Protein AF-A0A959F8V3-F1 (afdb_monomer_lite)

Structure (mmCIF, N/CA/C/O backbone):
data_AF-A0A959F8V3-F1
#
_entry.id   AF-A0A959F8V3-F1
#
loop_
_atom_site.group_PDB
_atom_site.id
_atom_site.type_symbol
_atom_site.label_atom_id
_atom_site.label_alt_id
_atom_site.label_comp_id
_atom_site.label_asym_id
_atom_site.label_entity_id
_atom_site.label_seq_id
_atom_site.pdbx_PDB_ins_code
_atom_site.Cartn_x
_atom_site.Cartn_y
_atom_site.Cartn_z
_atom_site.occupancy
_atom_site.B_iso_or_equiv
_atom_site.auth_seq_id
_atom_site.auth_comp_id
_atom_site.auth_asym_id
_atom_site.auth_atom_id
_atom_site.pdbx_PDB_model_num
ATOM 1 N N . MET A 1 1 ? 24.272 -19.166 -55.254 1.00 43.06 1 MET A N 1
ATOM 2 C CA . MET A 1 1 ? 24.891 -19.663 -54.008 1.00 43.06 1 MET A CA 1
ATOM 3 C C . MET A 1 1 ? 24.994 -18.460 -53.085 1.00 43.06 1 MET A C 1
ATOM 5 O O . MET A 1 1 ? 25.640 -17.503 -53.485 1.00 43.06 1 MET A O 1
ATOM 9 N N . PHE A 1 2 ? 24.267 -18.429 -51.964 1.00 41.59 2 PHE A N 1
ATOM 10 C CA . PHE A 1 2 ? 24.299 -17.272 -51.057 1.00 41.59 2 PHE A CA 1
ATOM 11 C C . PHE A 1 2 ? 25.664 -17.193 -50.373 1.00 41.59 2 PHE A C 1
ATOM 13 O O . PHE A 1 2 ? 26.149 -18.196 -49.846 1.00 41.59 2 PHE A O 1
ATOM 20 N N . SER A 1 3 ? 26.295 -16.023 -50.411 1.00 57.81 3 SER A N 1
ATOM 21 C CA . SER A 1 3 ? 27.536 -15.783 -49.686 1.00 57.81 3 SER A CA 1
ATOM 22 C C . SER A 1 3 ? 27.245 -15.584 -48.195 1.00 57.81 3 SER A C 1
ATOM 24 O O . SER A 1 3 ? 26.143 -15.205 -47.797 1.00 57.81 3 SER A O 1
ATOM 26 N N . ILE A 1 4 ? 28.249 -15.807 -47.346 1.00 54.06 4 ILE A N 1
ATOM 27 C CA . ILE A 1 4 ? 28.142 -15.580 -45.896 1.00 54.06 4 ILE A CA 1
ATOM 28 C C . ILE A 1 4 ? 27.743 -14.123 -45.592 1.00 54.06 4 ILE A C 1
ATOM 30 O O . ILE A 1 4 ? 26.994 -13.878 -44.651 1.00 54.06 4 ILE A O 1
ATOM 34 N N . LEU A 1 5 ? 28.174 -13.164 -46.419 1.00 53.19 5 LEU A N 1
ATOM 35 C CA . LEU A 1 5 ? 27.799 -11.751 -46.309 1.00 53.19 5 LEU A CA 1
ATOM 36 C C . LEU A 1 5 ? 26.295 -11.524 -46.548 1.00 53.19 5 LEU A C 1
ATOM 38 O O . LEU A 1 5 ? 25.675 -10.756 -45.815 1.00 53.19 5 LEU A O 1
ATOM 42 N N . ASP A 1 6 ? 25.699 -12.229 -47.514 1.00 55.31 6 ASP A N 1
ATOM 43 C CA . ASP A 1 6 ? 24.256 -12.151 -47.787 1.00 55.31 6 ASP A CA 1
ATOM 44 C C . ASP A 1 6 ? 23.454 -12.692 -46.601 1.00 55.31 6 ASP A C 1
ATOM 46 O O . ASP A 1 6 ? 22.433 -12.123 -46.226 1.00 55.31 6 ASP A O 1
ATOM 50 N N . ILE A 1 7 ? 23.958 -13.749 -45.952 1.00 58.56 7 ILE A N 1
ATOM 51 C CA . ILE A 1 7 ? 23.363 -14.302 -44.730 1.00 58.56 7 ILE A CA 1
ATOM 52 C C . ILE A 1 7 ? 23.410 -13.264 -43.603 1.00 58.56 7 ILE A C 1
ATOM 54 O O . ILE A 1 7 ? 22.406 -13.078 -42.925 1.00 58.56 7 ILE A O 1
ATOM 58 N N . PHE A 1 8 ? 24.522 -12.541 -43.428 1.00 57.59 8 PHE A N 1
ATOM 59 C CA . PHE A 1 8 ? 24.624 -11.464 -42.434 1.00 57.59 8 PHE A CA 1
ATOM 60 C C . PHE A 1 8 ? 23.688 -10.289 -42.717 1.00 57.59 8 PHE A C 1
ATOM 62 O O . PHE A 1 8 ? 23.067 -9.774 -41.789 1.00 57.59 8 PHE A O 1
ATOM 69 N N . LEU A 1 9 ? 23.563 -9.880 -43.980 1.00 58.41 9 LEU A N 1
ATOM 70 C CA . LEU A 1 9 ? 22.646 -8.818 -44.402 1.00 58.41 9 LEU A CA 1
ATOM 71 C C . LEU A 1 9 ? 21.185 -9.207 -44.163 1.00 58.41 9 LEU A C 1
ATOM 73 O O . LEU A 1 9 ? 20.426 -8.421 -43.598 1.00 58.41 9 LEU A O 1
ATOM 77 N N . VAL A 1 10 ? 20.808 -10.436 -44.524 1.00 61.06 10 VAL A N 1
ATOM 78 C CA . VAL A 1 10 ? 19.466 -10.974 -44.268 1.00 61.06 10 VAL A CA 1
ATOM 79 C C . VAL A 1 10 ? 19.206 -11.095 -42.766 1.00 61.06 10 VAL A C 1
ATOM 81 O O . VAL A 1 10 ? 18.127 -10.718 -42.313 1.00 61.06 10 VAL A O 1
ATOM 84 N N . LEU A 1 11 ? 20.184 -11.547 -41.972 1.00 57.62 11 LEU A N 1
ATOM 85 C CA . LEU A 1 11 ? 20.041 -11.635 -40.516 1.00 57.62 11 LEU A CA 1
ATOM 86 C C . LEU A 1 11 ? 19.856 -10.248 -39.886 1.00 57.62 11 LEU A C 1
ATOM 88 O O . LEU A 1 11 ? 18.964 -10.060 -39.065 1.00 57.62 11 LEU A O 1
ATOM 92 N N . ALA A 1 12 ? 20.656 -9.262 -40.302 1.00 56.41 12 ALA A N 1
ATOM 93 C CA . ALA A 1 12 ? 20.550 -7.886 -39.822 1.00 56.41 12 ALA A CA 1
ATOM 94 C C . ALA A 1 12 ? 19.195 -7.252 -40.185 1.00 56.41 12 ALA A C 1
ATOM 96 O O . ALA A 1 12 ? 18.572 -6.586 -39.352 1.00 56.41 12 ALA A O 1
ATOM 97 N N . PHE A 1 13 ? 18.699 -7.512 -41.398 1.00 59.56 13 PHE A N 1
ATOM 98 C CA . PHE A 1 13 ? 17.380 -7.071 -41.849 1.00 59.56 13 PHE A CA 1
ATOM 99 C C . PHE A 1 13 ? 16.245 -7.719 -41.040 1.00 59.56 13 PHE A C 1
ATOM 101 O O . PHE A 1 13 ? 15.373 -7.016 -40.528 1.00 59.56 13 PHE A O 1
ATOM 108 N N . LEU A 1 14 ? 16.286 -9.042 -40.846 1.00 56.84 14 LEU A N 1
ATOM 109 C CA . LEU A 1 14 ? 15.288 -9.781 -40.063 1.00 56.84 14 LEU A CA 1
ATOM 110 C C . LEU A 1 14 ? 15.250 -9.329 -38.602 1.00 56.84 14 LEU A C 1
ATOM 112 O O . LEU A 1 14 ? 14.175 -9.075 -38.064 1.00 56.84 14 LEU A O 1
ATOM 116 N N . CYS A 1 15 ? 16.406 -9.159 -37.963 1.00 55.59 15 CYS A N 1
ATOM 117 C CA . CYS A 1 15 ? 16.474 -8.643 -36.600 1.00 55.59 15 CYS A CA 1
ATOM 118 C C . CYS A 1 15 ? 15.919 -7.218 -36.475 1.00 55.59 15 CYS A C 1
ATOM 120 O O . CYS A 1 15 ? 15.309 -6.894 -35.461 1.00 55.59 15 CYS A O 1
ATOM 122 N N . THR A 1 16 ? 16.077 -6.381 -37.503 1.00 57.31 16 THR A N 1
ATOM 123 C CA . THR A 1 16 ? 15.511 -5.022 -37.522 1.00 57.31 16 THR A CA 1
ATOM 124 C C . THR A 1 16 ? 13.991 -5.043 -37.628 1.00 57.31 16 THR A C 1
ATOM 126 O O . THR A 1 16 ? 13.317 -4.303 -36.912 1.00 57.31 16 THR A O 1
ATOM 129 N N . ILE A 1 17 ? 13.432 -5.926 -38.463 1.00 57.66 17 ILE A N 1
ATOM 130 C CA . ILE A 1 17 ? 11.981 -6.148 -38.536 1.00 57.66 17 ILE A CA 1
ATOM 131 C C . ILE A 1 17 ? 11.448 -6.618 -37.180 1.00 57.66 17 ILE A C 1
ATOM 133 O O . ILE A 1 17 ? 10.464 -6.067 -36.693 1.00 57.66 17 ILE A O 1
ATOM 137 N N . ILE A 1 18 ? 12.116 -7.586 -36.546 1.00 54.28 18 ILE A N 1
ATOM 138 C CA . ILE A 1 18 ? 11.718 -8.122 -35.237 1.00 54.28 18 ILE A CA 1
ATOM 139 C C . ILE A 1 18 ? 11.781 -7.028 -34.162 1.00 54.28 18 ILE A C 1
ATOM 141 O O . ILE A 1 18 ? 10.814 -6.848 -33.426 1.00 54.28 18 ILE A O 1
ATOM 145 N N . ALA A 1 19 ? 12.860 -6.243 -34.106 1.00 55.25 19 ALA A N 1
ATOM 146 C CA . ALA A 1 19 ? 12.988 -5.129 -33.165 1.00 55.25 19 ALA A CA 1
ATOM 147 C C . ALA A 1 19 ? 11.883 -4.073 -33.355 1.00 55.25 19 ALA A C 1
ATOM 149 O O . ALA A 1 19 ? 11.312 -3.595 -32.377 1.00 55.25 19 ALA A O 1
ATOM 150 N N . THR A 1 20 ? 11.535 -3.763 -34.608 1.00 54.62 20 THR A N 1
ATOM 151 C CA . THR A 1 20 ? 10.470 -2.803 -34.952 1.00 54.62 20 THR A CA 1
ATOM 152 C C . THR A 1 20 ? 9.074 -3.340 -34.625 1.00 54.62 20 THR A C 1
ATOM 154 O O . THR A 1 20 ? 8.200 -2.586 -34.207 1.00 54.62 20 THR A O 1
ATOM 157 N N . ALA A 1 21 ? 8.840 -4.642 -34.806 1.00 54.47 21 ALA A N 1
ATOM 158 C CA . ALA A 1 21 ? 7.570 -5.277 -34.466 1.00 54.47 21 ALA A CA 1
ATOM 159 C C . ALA A 1 21 ? 7.359 -5.341 -32.944 1.00 54.47 21 ALA A C 1
ATOM 161 O O . ALA A 1 21 ? 6.249 -5.120 -32.462 1.00 54.47 21 ALA A O 1
ATOM 162 N N . VAL A 1 22 ? 8.427 -5.597 -32.182 1.00 53.88 22 VAL A N 1
ATOM 163 C CA . VAL A 1 22 ? 8.362 -5.686 -30.717 1.00 53.88 22 VAL A CA 1
ATOM 164 C C . VAL A 1 22 ? 8.272 -4.305 -30.061 1.00 53.88 22 VAL A C 1
ATOM 166 O O . VAL A 1 22 ? 7.543 -4.149 -29.084 1.00 53.88 22 VAL A O 1
ATOM 169 N N . SER A 1 23 ? 8.918 -3.271 -30.613 1.00 51.88 23 SER A N 1
ATOM 170 C CA . SER A 1 23 ? 8.832 -1.906 -30.067 1.00 51.88 23 SER A CA 1
ATOM 171 C C . SER A 1 23 ? 7.429 -1.282 -30.154 1.00 51.88 23 SER A C 1
ATOM 173 O O . SER A 1 23 ? 7.133 -0.334 -29.422 1.00 51.88 23 SER A O 1
ATOM 175 N N . GLN A 1 24 ? 6.558 -1.821 -31.016 1.00 52.47 24 GLN A N 1
ATOM 176 C CA . GLN A 1 24 ? 5.166 -1.390 -31.187 1.00 52.47 24 GLN A CA 1
ATOM 177 C C . GLN A 1 24 ? 4.177 -2.091 -30.249 1.00 52.47 24 GLN A C 1
ATOM 179 O O . GLN A 1 24 ? 3.027 -1.657 -30.163 1.00 52.47 24 GLN A O 1
ATOM 184 N N . GLN A 1 25 ? 4.586 -3.143 -29.533 1.00 48.44 25 GLN A N 1
ATOM 185 C CA . GLN A 1 25 ? 3.697 -3.796 -28.577 1.00 48.44 25 GLN A CA 1
ATOM 186 C C . GLN A 1 25 ? 3.710 -3.077 -27.217 1.00 48.44 25 GLN A C 1
ATOM 188 O O . GLN A 1 25 ? 4.775 -2.674 -26.738 1.00 48.44 25 GLN A O 1
ATOM 193 N N . PRO A 1 26 ? 2.540 -2.893 -26.574 1.00 47.66 26 PRO A N 1
ATOM 194 C CA . PRO A 1 26 ? 2.471 -2.355 -25.224 1.00 47.66 26 PRO A CA 1
ATOM 195 C C . PRO A 1 26 ? 3.225 -3.303 -24.288 1.00 47.66 26 PRO A C 1
ATOM 197 O O . PRO A 1 26 ? 2.907 -4.484 -24.187 1.00 47.66 26 PRO A O 1
ATOM 200 N N . THR A 1 27 ? 4.270 -2.787 -23.644 1.00 48.91 27 THR A N 1
ATOM 201 C CA . THR A 1 27 ? 5.124 -3.546 -22.729 1.00 48.91 27 THR A CA 1
ATOM 202 C C . THR A 1 27 ? 4.277 -4.155 -21.613 1.00 48.91 27 THR A C 1
ATOM 204 O O . THR A 1 27 ? 3.724 -3.422 -20.794 1.00 48.91 27 THR A O 1
ATOM 207 N N . GLY A 1 28 ? 4.167 -5.485 -21.607 1.00 48.34 28 GLY A N 1
ATOM 208 C CA . GLY A 1 28 ? 3.570 -6.262 -20.523 1.00 48.34 28 GLY A CA 1
ATOM 209 C C . GLY A 1 28 ? 4.454 -6.302 -19.261 1.00 48.34 28 GLY A C 1
ATOM 210 O O . GLY A 1 28 ? 5.458 -5.589 -19.183 1.00 48.34 28 GLY A O 1
ATOM 211 N N . PRO A 1 29 ? 4.115 -7.150 -18.272 1.00 43.62 29 PRO A N 1
ATOM 212 C CA . PRO A 1 29 ? 4.711 -7.150 -16.927 1.00 43.62 29 PRO A CA 1
ATOM 213 C C . PRO A 1 29 ? 6.222 -7.442 -16.868 1.00 43.62 29 PRO A C 1
ATOM 215 O O . PRO A 1 29 ? 6.834 -7.255 -15.822 1.00 43.62 29 PRO A O 1
ATOM 218 N N . GLU A 1 30 ? 6.845 -7.858 -17.973 1.00 43.81 30 GLU A N 1
ATOM 219 C CA . GLU A 1 30 ? 8.285 -8.150 -18.048 1.00 43.81 30 GLU A CA 1
ATOM 220 C C . GLU A 1 30 ? 9.180 -6.903 -18.191 1.00 43.81 30 GLU A C 1
ATOM 222 O O . GLU A 1 30 ? 10.407 -6.999 -18.105 1.00 43.81 30 GLU A O 1
ATOM 227 N N . GLY A 1 31 ? 8.589 -5.715 -18.360 1.00 48.06 31 GLY A N 1
ATOM 228 C CA . GLY A 1 31 ? 9.308 -4.444 -18.263 1.00 48.06 31 GLY A CA 1
ATOM 229 C C . GLY A 1 31 ? 10.533 -4.315 -19.199 1.00 48.06 31 GLY A C 1
ATOM 230 O O . GLY A 1 31 ? 10.615 -4.976 -20.237 1.00 48.06 31 GLY A O 1
ATOM 231 N N . PRO A 1 32 ? 11.509 -3.443 -18.870 1.00 50.53 32 PRO A N 1
ATOM 232 C CA . PRO A 1 32 ? 12.656 -3.123 -19.732 1.00 50.53 32 PRO A CA 1
ATOM 233 C C . PRO A 1 32 ? 13.597 -4.310 -20.013 1.00 50.53 32 PRO A C 1
ATOM 235 O O . PRO A 1 32 ? 14.418 -4.231 -20.927 1.00 50.53 32 PRO A O 1
ATOM 238 N N . VAL A 1 33 ? 13.475 -5.419 -19.277 1.00 50.38 33 VAL A N 1
ATOM 239 C CA . VAL A 1 33 ? 14.348 -6.599 -19.397 1.00 50.38 33 VAL A CA 1
ATOM 240 C C . VAL A 1 33 ? 14.096 -7.364 -20.704 1.00 50.38 33 VAL A C 1
ATOM 242 O O . VAL A 1 33 ? 15.051 -7.755 -21.377 1.00 50.38 33 VAL A O 1
ATOM 245 N N . GLY A 1 34 ? 12.832 -7.500 -21.125 1.00 50.50 34 GLY A N 1
ATOM 246 C CA . GLY A 1 34 ? 12.482 -8.132 -22.405 1.00 50.50 34 GLY A CA 1
ATOM 247 C C . GLY A 1 34 ? 13.005 -7.350 -23.619 1.00 50.50 34 GLY A C 1
ATOM 248 O O . GLY A 1 34 ? 13.491 -7.935 -24.587 1.00 50.50 34 GLY A O 1
ATOM 249 N N . GLY A 1 35 ? 13.007 -6.014 -23.531 1.00 52.22 35 GLY A N 1
ATOM 250 C CA . GLY A 1 35 ? 13.612 -5.143 -24.544 1.00 52.22 35 GLY A CA 1
ATOM 251 C C . GLY A 1 35 ? 15.134 -5.301 -24.626 1.00 52.22 35 GLY A C 1
ATOM 252 O O . GLY A 1 35 ? 15.687 -5.371 -25.722 1.00 52.22 35 GLY A O 1
ATOM 253 N N . TRP A 1 36 ? 15.810 -5.434 -23.481 1.00 51.62 36 TRP A N 1
ATOM 254 C CA . TRP A 1 36 ? 17.257 -5.665 -23.410 1.00 51.62 36 TRP A CA 1
ATOM 255 C C . TRP A 1 36 ? 17.685 -6.989 -24.048 1.00 51.62 36 TRP A C 1
ATOM 257 O O . TRP A 1 36 ? 18.674 -7.015 -24.779 1.00 51.62 36 TRP A O 1
ATOM 267 N N . LEU A 1 37 ? 16.936 -8.074 -23.832 1.00 54.41 37 LEU A N 1
ATOM 268 C CA . LEU A 1 37 ? 17.227 -9.372 -24.450 1.00 54.41 37 LEU A CA 1
ATOM 269 C C . LEU A 1 37 ? 17.130 -9.317 -25.979 1.00 54.41 37 LEU A C 1
ATOM 271 O O . LEU A 1 37 ? 17.965 -9.898 -26.665 1.00 54.41 37 LEU A O 1
ATOM 275 N N . LEU A 1 38 ? 16.177 -8.562 -26.523 1.00 54.84 38 LEU A N 1
ATOM 276 C CA . LEU A 1 38 ? 16.003 -8.403 -27.970 1.00 54.84 38 LEU A CA 1
ATOM 277 C C . LEU A 1 38 ? 17.001 -7.426 -28.611 1.00 54.84 38 LEU A C 1
ATOM 279 O O . LEU A 1 38 ? 17.272 -7.528 -29.804 1.00 54.84 38 LEU A O 1
ATOM 283 N N . LEU A 1 39 ? 17.568 -6.502 -27.835 1.00 55.69 39 LEU A N 1
ATOM 284 C CA . LEU A 1 39 ? 18.583 -5.539 -28.281 1.00 55.69 39 LEU A CA 1
ATOM 285 C C . LEU A 1 39 ? 20.000 -6.115 -28.211 1.00 55.69 39 LEU A C 1
ATOM 287 O O . LEU A 1 39 ? 20.767 -6.058 -29.172 1.00 55.69 39 LEU A O 1
ATOM 291 N N . VAL A 1 40 ? 20.358 -6.654 -27.048 1.00 61.03 40 VAL A N 1
ATOM 292 C CA . VAL A 1 40 ? 21.741 -6.993 -26.709 1.00 61.03 40 VAL A CA 1
ATOM 293 C C . VAL A 1 40 ? 22.115 -8.376 -27.204 1.00 61.03 40 VAL A C 1
ATOM 295 O O . VAL A 1 40 ? 23.225 -8.560 -27.702 1.00 61.03 40 VAL A O 1
ATOM 298 N N . PHE A 1 41 ? 21.200 -9.344 -27.133 1.00 63.84 41 PHE A N 1
ATOM 299 C CA . PHE A 1 41 ? 21.510 -10.714 -27.528 1.00 63.84 41 PHE A CA 1
ATOM 300 C C . PHE A 1 41 ? 21.805 -10.841 -29.032 1.00 63.84 41 PHE A C 1
ATOM 302 O O . PHE A 1 41 ? 22.844 -11.411 -29.367 1.00 63.84 41 PHE A O 1
ATOM 309 N N . PRO A 1 42 ? 21.012 -10.259 -29.956 1.00 63.38 42 PRO A N 1
ATOM 310 C CA . PRO A 1 42 ? 21.327 -10.317 -31.384 1.00 63.38 42 PRO A CA 1
ATOM 311 C C . PRO A 1 42 ? 22.612 -9.570 -31.753 1.00 63.38 42 PRO A C 1
ATOM 313 O O . PRO A 1 42 ? 23.385 -10.052 -32.579 1.00 63.38 42 PRO A O 1
ATOM 316 N N . PHE A 1 43 ? 22.882 -8.429 -31.108 1.00 64.56 43 PHE A N 1
ATOM 317 C CA . PHE A 1 43 ? 24.108 -7.660 -31.328 1.00 64.56 43 PHE A CA 1
ATOM 318 C C . PHE A 1 43 ? 25.355 -8.428 -30.864 1.00 64.56 43 PHE A C 1
ATOM 320 O O . PHE A 1 43 ? 26.330 -8.552 -31.611 1.00 64.56 43 PHE A O 1
ATOM 327 N N . LEU A 1 44 ? 25.319 -8.998 -29.655 1.00 64.06 44 LEU A N 1
ATOM 328 C CA . LEU A 1 44 ? 26.403 -9.832 -29.134 1.00 64.06 44 LEU A CA 1
ATOM 329 C C . LEU A 1 44 ? 26.589 -11.091 -29.980 1.00 64.06 44 LEU A C 1
ATOM 331 O O . LEU A 1 44 ? 27.720 -11.431 -30.319 1.00 64.06 44 LEU A O 1
ATOM 335 N N . PHE A 1 45 ? 25.496 -11.746 -30.376 1.00 69.69 45 PHE A N 1
ATOM 336 C CA . PHE A 1 45 ? 25.538 -12.930 -31.228 1.00 69.69 45 PHE A CA 1
ATOM 337 C C . PHE A 1 45 ? 26.197 -12.633 -32.580 1.00 69.69 45 PHE A C 1
ATOM 339 O O . PHE A 1 45 ? 27.123 -13.340 -32.972 1.00 69.69 45 PHE A O 1
ATOM 346 N N . LEU A 1 46 ? 25.795 -11.552 -33.257 1.00 66.81 46 LEU A N 1
ATOM 347 C CA . LEU A 1 46 ? 26.395 -11.115 -34.522 1.00 66.81 46 LEU A CA 1
ATOM 348 C C . LEU A 1 46 ? 27.875 -10.746 -34.372 1.00 66.81 46 LEU A C 1
ATOM 350 O O . LEU A 1 46 ? 28.686 -11.099 -35.229 1.00 66.81 46 LEU A O 1
ATOM 354 N N . THR A 1 47 ? 28.240 -10.087 -33.271 1.00 67.69 47 THR A N 1
ATOM 355 C CA . THR A 1 47 ? 29.631 -9.713 -32.976 1.00 67.69 47 THR A CA 1
ATOM 356 C C . THR A 1 47 ? 30.504 -10.952 -32.776 1.00 67.69 47 THR A C 1
ATOM 358 O O . THR A 1 47 ? 31.558 -11.082 -33.402 1.00 67.69 47 THR A O 1
ATOM 361 N N . ILE A 1 48 ? 30.052 -11.895 -31.945 1.00 71.50 48 ILE A N 1
ATOM 362 C CA . ILE A 1 48 ? 30.760 -13.148 -31.653 1.00 71.50 48 ILE A CA 1
ATOM 363 C C . ILE A 1 48 ? 30.866 -14.007 -32.917 1.00 71.50 48 ILE A C 1
ATOM 365 O O . ILE A 1 48 ? 31.943 -14.521 -33.224 1.00 71.50 48 ILE A O 1
ATOM 369 N N . LEU A 1 49 ? 29.780 -14.126 -33.684 1.00 72.44 49 LEU A N 1
ATOM 370 C CA . LEU A 1 49 ? 29.753 -14.879 -34.935 1.00 72.44 49 LEU A CA 1
ATOM 371 C C . LEU A 1 49 ? 30.716 -14.282 -35.970 1.00 72.44 49 LEU A C 1
ATOM 373 O O . LEU A 1 49 ? 31.483 -15.015 -36.592 1.00 72.44 49 LEU A O 1
ATOM 377 N N . GLY A 1 50 ? 30.733 -12.957 -36.119 1.00 70.94 50 GLY A N 1
ATOM 378 C CA . GLY A 1 50 ? 31.656 -12.262 -37.013 1.00 70.94 50 GLY A CA 1
ATOM 379 C C . GLY A 1 50 ? 33.123 -12.447 -36.626 1.00 70.94 50 GLY A C 1
ATOM 380 O O . GLY A 1 50 ? 33.949 -12.769 -37.480 1.00 70.94 50 GLY A O 1
ATOM 381 N N . LEU A 1 51 ? 33.447 -12.327 -35.334 1.00 73.31 51 LEU A N 1
ATOM 382 C CA . LEU A 1 51 ? 34.798 -12.570 -34.814 1.00 73.31 51 LEU A CA 1
ATOM 383 C C . LEU A 1 51 ? 35.240 -14.031 -35.000 1.00 73.31 51 LEU A C 1
ATOM 385 O O . LEU A 1 51 ? 36.394 -14.283 -35.350 1.00 73.31 51 LEU A O 1
ATOM 389 N N . LEU 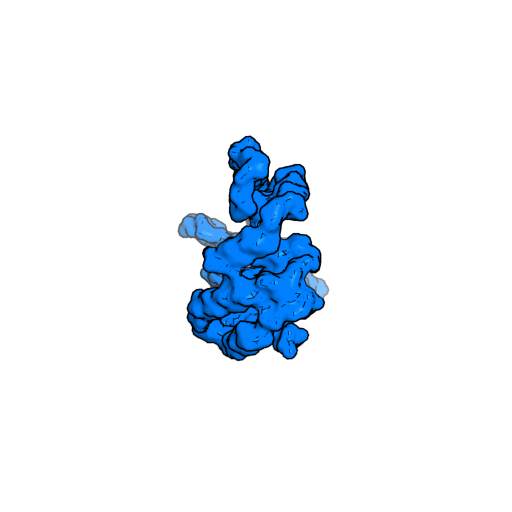A 1 52 ? 34.331 -14.995 -34.820 1.00 73.25 52 LEU A N 1
ATOM 390 C CA . LEU A 1 52 ? 34.591 -16.420 -35.057 1.00 73.25 52 LEU A CA 1
ATOM 391 C C . LEU A 1 52 ? 34.842 -16.739 -36.536 1.00 73.25 52 LEU A C 1
ATOM 393 O O . LEU A 1 52 ? 35.698 -17.562 -36.855 1.00 73.25 52 LEU A O 1
ATOM 397 N N . LEU A 1 53 ? 34.117 -16.101 -37.454 1.00 71.50 53 LEU A N 1
ATOM 398 C CA . LEU A 1 53 ? 34.330 -16.291 -38.892 1.00 71.50 53 LEU A CA 1
ATOM 399 C C . LEU A 1 53 ? 35.613 -15.611 -39.377 1.00 71.50 53 LEU A C 1
ATOM 401 O O . LEU A 1 53 ? 36.294 -16.138 -40.259 1.00 71.50 53 LEU A O 1
ATOM 405 N N . LEU A 1 54 ? 35.971 -14.479 -38.768 1.00 72.06 54 LEU A N 1
ATOM 406 C CA . LEU A 1 54 ? 37.230 -13.785 -39.019 1.00 72.06 54 LEU A CA 1
ATOM 407 C C . LEU A 1 54 ? 38.433 -14.603 -38.525 1.00 72.06 54 LEU A C 1
ATOM 409 O O . LEU A 1 54 ? 39.414 -14.752 -39.254 1.00 72.06 54 LEU A O 1
ATOM 413 N N . SER A 1 55 ? 38.348 -15.198 -37.329 1.00 71.94 55 SER A N 1
ATOM 414 C CA . SER A 1 55 ? 39.422 -16.036 -36.775 1.00 71.94 55 SER A CA 1
ATOM 415 C C . SER A 1 55 ? 39.633 -17.331 -37.566 1.00 71.94 55 SER A C 1
ATOM 417 O O . SER A 1 55 ? 40.773 -17.755 -37.751 1.00 71.94 55 SER A O 1
ATOM 419 N N . LYS A 1 56 ? 38.557 -17.911 -38.116 1.00 76.69 56 LYS A N 1
ATOM 420 C CA . LYS A 1 56 ? 38.604 -19.096 -38.990 1.00 76.69 56 LYS A CA 1
ATOM 421 C C . LYS A 1 56 ? 39.015 -18.800 -40.437 1.00 76.69 56 LYS A C 1
ATOM 423 O O . LYS A 1 56 ? 39.117 -19.726 -41.236 1.00 76.69 56 LYS A O 1
ATOM 428 N N . GLY A 1 57 ? 39.231 -17.533 -40.803 1.00 67.25 57 GLY A N 1
ATOM 429 C CA . GLY A 1 57 ? 39.566 -17.142 -42.177 1.00 67.25 57 GLY A CA 1
ATOM 430 C C . GLY A 1 57 ? 38.423 -17.354 -43.176 1.00 67.25 57 GLY A C 1
ATOM 431 O O . GLY A 1 57 ? 38.625 -17.269 -44.384 1.00 67.25 57 GLY A O 1
ATOM 432 N N . SER A 1 58 ? 37.200 -17.598 -42.703 1.00 67.31 58 SER A N 1
ATOM 433 C CA . SER A 1 58 ? 36.027 -17.805 -43.560 1.00 67.31 58 SER A CA 1
ATOM 434 C C . SER A 1 58 ? 35.575 -16.521 -44.268 1.00 67.31 58 SER A C 1
ATOM 436 O O . SER A 1 58 ? 34.749 -16.586 -45.170 1.00 67.31 58 SER A O 1
ATOM 438 N N . LEU A 1 59 ? 36.144 -15.366 -43.898 1.00 64.25 59 LEU A N 1
ATOM 439 C CA . LEU A 1 59 ? 35.951 -14.067 -44.552 1.00 64.25 59 LEU A CA 1
ATOM 440 C C . LEU A 1 59 ? 37.022 -13.744 -45.611 1.00 64.25 59 LEU A C 1
ATOM 442 O O . LEU A 1 59 ? 37.055 -12.629 -46.126 1.00 64.25 59 LEU A O 1
ATOM 446 N N . ASN A 1 60 ? 37.888 -14.699 -45.973 1.00 67.50 60 ASN A N 1
ATOM 447 C CA . ASN A 1 60 ? 38.948 -14.503 -46.977 1.00 67.50 60 ASN A CA 1
ATOM 448 C C . ASN A 1 60 ? 38.430 -14.190 -48.389 1.00 67.50 60 ASN A C 1
ATOM 450 O O . ASN A 1 60 ? 39.207 -13.743 -49.229 1.00 67.50 60 ASN A O 1
ATOM 454 N N . PHE A 1 61 ? 37.133 -14.383 -48.640 1.00 61.97 61 PHE A N 1
ATOM 455 C CA . PHE A 1 61 ? 36.479 -13.923 -49.864 1.00 61.97 61 PHE A CA 1
ATOM 456 C C . PHE A 1 61 ? 36.380 -12.391 -49.947 1.00 61.97 61 PHE A C 1
ATOM 458 O O . PHE A 1 61 ? 36.173 -11.875 -51.037 1.00 61.97 61 PHE A O 1
ATOM 465 N N . ILE A 1 62 ? 36.536 -11.665 -48.829 1.00 60.97 62 ILE A N 1
ATOM 466 C CA . ILE A 1 62 ? 36.602 -10.200 -48.804 1.00 60.97 62 ILE A CA 1
ATOM 467 C C . ILE A 1 62 ? 38.046 -9.776 -49.137 1.00 60.97 62 ILE A C 1
ATOM 469 O O . ILE A 1 62 ? 38.958 -9.994 -48.327 1.00 60.97 62 ILE A O 1
ATOM 473 N N . PRO A 1 63 ? 38.288 -9.174 -50.311 1.00 57.28 63 PRO A N 1
ATOM 474 C CA . PRO A 1 63 ? 39.614 -8.723 -50.723 1.00 57.28 63 PRO A CA 1
ATOM 475 C C . PRO A 1 63 ? 40.099 -7.543 -49.866 1.00 57.28 63 PRO A C 1
ATOM 477 O O . PRO A 1 63 ? 39.326 -6.667 -49.493 1.00 57.28 63 PRO A O 1
ATOM 480 N N . GLY A 1 64 ? 41.404 -7.501 -49.571 1.00 62.34 64 GLY A N 1
ATOM 481 C CA . GLY A 1 64 ? 42.021 -6.446 -48.745 1.00 62.34 64 GLY A CA 1
ATOM 482 C C . GLY A 1 64 ? 42.561 -6.912 -47.387 1.00 62.34 64 GLY A C 1
ATOM 483 O O . GLY A 1 64 ? 43.103 -6.111 -46.627 1.00 62.34 64 GLY A O 1
ATOM 484 N N . GLY A 1 65 ? 42.476 -8.214 -47.096 1.00 70.88 65 GLY A N 1
ATOM 485 C CA . GLY A 1 65 ? 43.059 -8.822 -45.900 1.00 70.88 65 GLY A CA 1
ATOM 486 C C . GLY A 1 65 ? 42.279 -8.531 -44.613 1.00 70.88 65 GLY A C 1
ATOM 487 O O . GLY A 1 65 ? 41.196 -7.947 -44.622 1.00 70.88 65 GLY A O 1
ATOM 488 N N . ARG A 1 66 ? 42.848 -8.949 -43.475 1.00 70.38 66 ARG A N 1
ATOM 489 C CA . ARG A 1 66 ? 42.217 -8.844 -42.145 1.00 70.38 66 ARG A CA 1
ATOM 490 C C . ARG A 1 66 ? 41.724 -7.433 -41.769 1.00 70.38 66 ARG A C 1
ATOM 492 O O . ARG A 1 66 ? 40.639 -7.352 -41.201 1.00 70.38 66 ARG A O 1
ATOM 499 N N . PRO A 1 67 ? 42.432 -6.327 -42.081 1.00 65.88 67 PRO A N 1
ATOM 500 C CA . PRO A 1 67 ? 41.967 -4.985 -41.714 1.00 65.88 67 PRO A CA 1
ATOM 501 C C . PRO A 1 67 ? 40.637 -4.608 -42.378 1.00 65.88 67 PRO A C 1
ATOM 503 O O . PRO A 1 67 ? 39.754 -4.052 -41.728 1.00 65.88 67 PRO A O 1
ATOM 506 N N . VAL A 1 68 ? 40.464 -4.962 -43.656 1.00 63.88 68 VAL A N 1
ATOM 507 C CA . VAL A 1 68 ? 39.229 -4.690 -44.406 1.00 63.88 68 VAL A CA 1
ATOM 508 C C . VAL A 1 68 ? 38.077 -5.553 -43.891 1.00 63.88 68 VAL A C 1
ATOM 510 O O . VAL A 1 68 ? 36.967 -5.057 -43.724 1.00 63.88 68 VAL A O 1
ATOM 513 N N . GLN A 1 69 ? 38.343 -6.814 -43.545 1.00 69.06 69 GLN A N 1
ATOM 514 C CA . GLN A 1 69 ? 37.345 -7.702 -42.937 1.00 69.06 69 GLN A CA 1
ATOM 515 C C . GLN A 1 69 ? 36.830 -7.162 -41.590 1.00 69.06 69 GLN A C 1
ATOM 517 O O . GLN A 1 69 ? 35.627 -7.202 -41.334 1.00 69.06 69 GLN A O 1
ATOM 522 N N . ILE A 1 70 ? 37.719 -6.614 -40.750 1.00 69.12 70 ILE A N 1
ATOM 523 C CA . ILE A 1 70 ? 37.346 -5.985 -39.471 1.00 69.12 70 ILE A CA 1
ATOM 524 C C . ILE A 1 70 ? 36.476 -4.744 -39.709 1.00 69.12 70 ILE A C 1
ATOM 526 O O . ILE A 1 70 ? 35.467 -4.569 -39.029 1.00 69.12 70 ILE A O 1
ATOM 530 N N . LEU A 1 71 ? 36.828 -3.905 -40.689 1.00 64.25 71 LEU A N 1
ATOM 531 C CA . LEU A 1 71 ? 36.050 -2.711 -41.040 1.00 64.25 71 LEU A CA 1
ATOM 532 C C . LEU A 1 71 ? 34.643 -3.054 -41.545 1.00 64.25 71 LEU A C 1
ATOM 534 O O . LEU A 1 71 ? 33.679 -2.404 -41.144 1.00 64.25 71 LEU A O 1
ATOM 538 N N . VAL A 1 72 ? 34.508 -4.094 -42.373 1.00 67.88 72 VAL A N 1
ATOM 539 C CA . VAL A 1 72 ? 33.199 -4.575 -42.846 1.00 67.88 72 VAL A CA 1
ATOM 540 C C . VAL A 1 72 ? 32.358 -5.094 -41.679 1.00 67.88 72 VAL A C 1
ATOM 542 O O . VAL A 1 72 ? 31.190 -4.725 -41.563 1.00 67.88 72 VAL A O 1
ATOM 545 N N . LEU A 1 73 ? 32.947 -5.888 -40.779 1.00 71.38 73 LEU A N 1
ATOM 546 C CA . LEU A 1 73 ? 32.250 -6.384 -39.591 1.00 71.38 73 LEU A CA 1
ATOM 547 C C . LEU A 1 73 ? 31.783 -5.234 -38.687 1.00 71.38 73 LEU A C 1
ATOM 549 O O . LEU A 1 73 ? 30.633 -5.221 -38.251 1.00 71.38 73 LEU A O 1
ATOM 553 N N . ALA A 1 74 ? 32.649 -4.246 -38.449 1.00 67.12 74 ALA A N 1
ATOM 554 C CA . ALA A 1 74 ? 32.296 -3.054 -37.690 1.00 67.12 74 ALA A CA 1
ATOM 555 C C . ALA A 1 74 ? 31.125 -2.306 -38.346 1.00 67.12 74 ALA A C 1
ATOM 557 O O . ALA A 1 74 ? 30.167 -1.973 -37.656 1.00 67.12 74 ALA A O 1
ATOM 558 N N . GLY A 1 75 ? 31.152 -2.117 -39.671 1.00 65.69 75 GLY A N 1
ATOM 559 C CA . GLY A 1 75 ? 30.070 -1.484 -40.431 1.00 65.69 75 GLY A CA 1
ATOM 560 C C . GLY A 1 75 ? 28.721 -2.191 -40.290 1.00 65.69 75 GLY A C 1
ATOM 561 O O . GLY A 1 75 ? 27.718 -1.536 -40.011 1.00 65.69 75 GLY A O 1
ATOM 562 N N . VAL A 1 76 ? 28.700 -3.523 -40.400 1.00 68.25 76 VAL A N 1
ATOM 563 C CA . VAL A 1 76 ? 27.484 -4.333 -40.199 1.00 68.25 76 VAL A CA 1
ATOM 564 C C . VAL A 1 76 ? 26.926 -4.147 -38.786 1.00 68.25 76 VAL A C 1
ATOM 566 O O . VAL A 1 76 ? 25.725 -3.932 -38.623 1.00 68.25 76 VAL A O 1
ATOM 569 N N . LEU A 1 77 ? 27.792 -4.169 -37.769 1.00 68.75 77 LEU A N 1
ATOM 570 C CA . LEU A 1 77 ? 27.389 -3.966 -36.376 1.00 68.75 77 LEU A CA 1
ATOM 571 C C . LEU A 1 77 ? 26.829 -2.562 -36.130 1.00 68.75 77 LEU A C 1
ATOM 573 O O . LEU A 1 77 ? 25.847 -2.421 -35.407 1.00 68.75 77 LEU A O 1
ATOM 577 N N . VAL A 1 78 ? 27.399 -1.522 -36.747 1.00 64.88 78 VAL A N 1
ATOM 578 C CA . VAL A 1 78 ? 26.861 -0.160 -36.605 1.00 64.88 78 VAL A CA 1
ATOM 579 C C . VAL A 1 78 ? 25.475 -0.058 -37.207 1.00 64.88 78 VAL A C 1
ATOM 581 O O . VAL A 1 78 ? 24.565 0.465 -36.568 1.00 64.88 78 VAL A O 1
ATOM 584 N N . THR A 1 79 ? 25.305 -0.547 -38.431 1.00 64.56 79 THR A N 1
ATOM 585 C CA . THR A 1 79 ? 24.020 -0.443 -39.118 1.00 64.56 79 THR A CA 1
ATOM 586 C C . THR A 1 79 ? 22.946 -1.238 -38.397 1.00 64.56 79 THR A C 1
ATOM 588 O O . THR A 1 79 ? 21.821 -0.761 -38.278 1.00 64.56 79 THR A O 1
ATOM 591 N N . PHE A 1 80 ? 23.306 -2.373 -37.800 1.00 66.06 80 PHE A N 1
ATOM 592 C CA . PHE A 1 80 ? 22.433 -3.085 -36.879 1.00 66.06 80 PHE A CA 1
ATOM 593 C C . PHE A 1 80 ? 22.016 -2.210 -35.685 1.00 66.06 80 PHE A C 1
ATOM 595 O O . PHE A 1 80 ? 20.826 -1.988 -35.464 1.00 66.06 80 PHE A O 1
ATOM 602 N N . SER A 1 81 ? 22.983 -1.648 -34.952 1.00 61.53 81 SER A N 1
ATOM 603 C CA . SER A 1 81 ? 22.722 -0.823 -33.764 1.00 61.53 81 SER A CA 1
ATOM 604 C C . SER A 1 81 ? 21.869 0.407 -34.061 1.00 61.53 81 SER A C 1
ATOM 606 O O . SER A 1 81 ? 20.911 0.676 -33.341 1.00 61.53 81 SER A O 1
ATOM 608 N N . VAL A 1 82 ? 22.179 1.145 -35.132 1.00 62.41 82 VAL A N 1
ATOM 609 C CA . VAL A 1 82 ? 21.432 2.349 -35.538 1.00 62.41 82 VAL A CA 1
ATOM 610 C C . VAL A 1 82 ? 19.972 2.016 -35.841 1.00 62.41 82 VAL A C 1
ATOM 612 O O . VAL A 1 82 ? 19.078 2.799 -35.530 1.00 62.41 82 VAL A O 1
ATOM 615 N N . SER A 1 83 ? 19.715 0.838 -36.391 1.00 60.22 83 SER A N 1
ATOM 616 C CA . SER A 1 83 ? 18.381 0.439 -36.837 1.00 60.22 83 SER A CA 1
ATOM 617 C C . SER A 1 83 ? 17.515 -0.079 -35.715 1.00 60.22 83 SER A C 1
ATOM 619 O O . SER A 1 83 ? 16.334 0.250 -35.639 1.00 60.22 83 SER A O 1
ATOM 621 N N . VAL A 1 84 ? 18.119 -0.844 -34.809 1.00 59.34 84 VAL A N 1
ATOM 622 C CA . VAL A 1 84 ? 17.438 -1.265 -33.594 1.00 59.34 84 VAL A CA 1
ATOM 623 C C . VAL A 1 84 ? 17.114 -0.034 -32.742 1.00 59.34 84 VAL A C 1
ATOM 625 O O . VAL A 1 84 ? 15.966 0.126 -32.345 1.00 59.34 84 VAL A O 1
ATOM 628 N N . LEU A 1 85 ? 18.063 0.892 -32.545 1.00 60.22 85 LEU A N 1
ATOM 629 C CA . LEU A 1 85 ? 17.825 2.140 -31.804 1.00 60.22 85 LEU A CA 1
ATOM 630 C C . LEU A 1 85 ? 16.789 3.051 -32.480 1.00 60.22 85 LEU A C 1
ATOM 632 O O . LEU A 1 85 ? 15.951 3.633 -31.793 1.00 60.22 85 LEU A O 1
ATOM 636 N N . GLY A 1 86 ? 16.804 3.138 -33.812 1.00 57.91 86 GLY A N 1
ATOM 637 C CA . GLY A 1 86 ? 15.792 3.856 -34.587 1.00 57.91 86 GLY A CA 1
ATOM 638 C C . GLY A 1 86 ? 14.381 3.284 -34.409 1.00 57.91 86 GLY A C 1
ATOM 639 O O . GLY A 1 86 ? 13.421 4.035 -34.270 1.00 57.91 86 GLY A O 1
ATOM 640 N N . GLY A 1 87 ? 14.250 1.958 -34.307 1.00 56.84 87 GLY A N 1
ATOM 641 C CA . GLY A 1 87 ? 12.971 1.281 -34.066 1.00 56.84 87 GLY A CA 1
ATOM 642 C C . GLY A 1 87 ? 12.312 1.600 -32.717 1.00 56.84 87 GLY A C 1
ATOM 643 O O . GLY A 1 87 ? 11.104 1.408 -32.578 1.00 56.84 87 GLY A O 1
ATOM 644 N N . PHE A 1 88 ? 13.061 2.112 -31.732 1.00 54.41 88 PHE A N 1
ATOM 645 C CA . PHE A 1 88 ? 12.535 2.501 -30.414 1.00 54.41 88 PHE A CA 1
ATOM 646 C C . PHE A 1 88 ? 12.062 3.959 -30.334 1.00 54.41 88 PHE A C 1
ATOM 648 O O . PHE A 1 88 ? 11.459 4.359 -29.333 1.00 54.41 88 PHE A O 1
ATOM 655 N N . SER A 1 89 ? 12.284 4.762 -31.377 1.00 54.84 89 SER A N 1
ATOM 656 C CA . SER A 1 89 ? 11.768 6.128 -31.432 1.00 54.84 89 SER A CA 1
ATOM 657 C C . SER A 1 89 ? 10.252 6.121 -31.667 1.00 54.84 89 SER A C 1
ATOM 659 O O . SER A 1 89 ? 9.766 5.911 -32.777 1.00 54.84 89 SER A O 1
ATOM 661 N N . ARG A 1 90 ? 9.470 6.395 -30.614 1.00 48.53 90 ARG A N 1
ATOM 662 C CA . ARG A 1 90 ? 7.999 6.530 -30.693 1.00 48.53 90 ARG A CA 1
ATOM 663 C C . ARG A 1 90 ? 7.523 7.779 -31.459 1.00 48.53 90 ARG A C 1
ATOM 665 O O . ARG A 1 90 ? 6.321 7.951 -31.624 1.00 48.53 90 ARG A O 1
ATOM 672 N N . TYR A 1 91 ? 8.436 8.635 -31.928 1.00 48.22 91 TYR A N 1
ATOM 673 C CA . TYR A 1 91 ? 8.128 9.938 -32.534 1.00 48.22 91 TYR A CA 1
ATOM 674 C C . TYR A 1 91 ? 8.823 10.158 -33.883 1.00 48.22 91 TYR A C 1
ATOM 676 O O . TYR A 1 91 ? 9.253 11.271 -34.181 1.00 48.22 91 TYR A O 1
ATOM 684 N N . ASP A 1 92 ? 8.939 9.118 -34.709 1.00 49.78 92 ASP A N 1
ATOM 685 C CA . ASP A 1 92 ? 9.629 9.272 -35.988 1.00 49.78 92 ASP A CA 1
ATOM 686 C C . ASP A 1 92 ? 8.707 9.711 -37.127 1.00 49.78 92 ASP A C 1
ATOM 688 O O . ASP A 1 92 ? 7.848 8.970 -37.618 1.00 49.78 92 ASP A O 1
ATOM 692 N N . SER A 1 93 ? 8.970 10.931 -37.596 1.00 55.62 93 SER A N 1
ATOM 693 C CA . SER A 1 93 ? 8.550 11.419 -38.907 1.00 55.62 93 SER A CA 1
ATOM 694 C C . SER A 1 93 ? 9.083 10.507 -40.026 1.00 55.62 93 SER A C 1
ATOM 696 O O . SER A 1 93 ? 10.118 9.852 -39.888 1.00 55.62 93 SER A O 1
ATOM 698 N N . LEU A 1 94 ? 8.405 10.478 -41.179 1.00 50.53 94 LEU A N 1
ATOM 699 C CA . LEU A 1 94 ? 8.802 9.672 -42.350 1.00 50.53 94 LEU A CA 1
ATOM 700 C C . LEU A 1 94 ? 10.260 9.959 -42.783 1.00 50.53 94 LEU A C 1
ATOM 702 O O . LEU A 1 94 ? 10.981 9.062 -43.213 1.00 50.53 94 LEU A O 1
ATOM 706 N N . ILE A 1 95 ? 10.719 11.197 -42.567 1.00 47.66 95 ILE A N 1
ATOM 707 C CA . ILE A 1 95 ? 12.089 11.658 -42.821 1.00 47.66 95 ILE A CA 1
ATOM 708 C C . ILE A 1 95 ? 13.108 10.955 -41.909 1.00 47.66 95 ILE A C 1
ATOM 710 O O . ILE A 1 95 ? 14.156 10.533 -42.390 1.00 47.66 95 ILE A O 1
ATOM 714 N N . GLN A 1 96 ? 12.814 10.766 -40.619 1.00 53.44 96 GLN A N 1
ATOM 715 C CA . GLN A 1 96 ? 13.711 10.039 -39.708 1.00 53.44 96 GLN A CA 1
ATOM 716 C C . GLN A 1 96 ? 13.818 8.561 -40.081 1.00 53.44 96 GLN A C 1
ATOM 718 O O . GLN A 1 96 ? 14.928 8.036 -40.138 1.00 53.44 96 GLN A O 1
ATOM 723 N N . LYS A 1 97 ? 12.701 7.917 -40.445 1.00 56.78 97 LYS A N 1
ATOM 724 C CA . LYS A 1 97 ? 12.707 6.526 -40.933 1.00 56.78 97 LYS A CA 1
ATOM 725 C C . LYS A 1 97 ? 13.557 6.368 -42.197 1.00 56.78 97 LYS A C 1
ATOM 727 O O . LYS A 1 97 ? 14.322 5.412 -42.305 1.00 56.78 97 LYS A O 1
ATOM 732 N N . LEU A 1 98 ? 13.479 7.332 -43.120 1.00 52.06 98 LEU A N 1
ATOM 733 C CA . LEU A 1 98 ? 14.336 7.377 -44.308 1.00 52.06 98 LEU A CA 1
ATOM 734 C C . LEU A 1 98 ? 15.815 7.532 -43.931 1.00 52.06 98 LEU A C 1
ATOM 736 O O . LEU A 1 98 ? 16.632 6.748 -44.402 1.00 52.06 98 LEU A O 1
ATOM 740 N N . ILE A 1 99 ? 16.164 8.459 -43.036 1.00 54.38 99 ILE A N 1
ATOM 741 C CA . ILE A 1 99 ? 17.552 8.677 -42.588 1.00 54.38 99 ILE A CA 1
ATOM 742 C C . ILE A 1 99 ? 18.131 7.430 -41.894 1.00 54.38 99 ILE A C 1
ATOM 744 O O . ILE A 1 99 ? 19.276 7.070 -42.157 1.00 54.38 99 ILE A O 1
ATOM 748 N N . ILE A 1 100 ? 17.341 6.727 -41.077 1.00 57.03 100 ILE A N 1
ATOM 749 C CA . ILE A 1 100 ? 17.743 5.469 -40.418 1.00 57.03 100 ILE A CA 1
ATOM 750 C C . ILE A 1 100 ? 17.958 4.338 -41.441 1.00 57.03 100 ILE A C 1
ATOM 752 O O . ILE A 1 100 ? 18.771 3.445 -41.211 1.00 57.03 100 ILE A O 1
ATOM 756 N N . SER A 1 101 ? 17.285 4.386 -42.598 1.00 54.91 101 SER A N 1
ATOM 757 C CA . SER A 1 101 ? 17.432 3.393 -43.673 1.00 54.91 101 SER A CA 1
ATOM 758 C C . SER A 1 101 ? 18.621 3.636 -44.618 1.00 54.91 101 SER A C 1
ATOM 760 O O . SER A 1 101 ? 19.077 2.706 -45.284 1.00 54.91 101 SER A O 1
ATOM 762 N N . VAL A 1 102 ? 19.174 4.854 -44.659 1.00 57.53 102 VAL A N 1
ATOM 763 C CA . VAL A 1 102 ? 20.312 5.216 -45.530 1.00 57.53 102 VAL A CA 1
ATOM 764 C C . VAL A 1 102 ? 21.546 4.319 -45.308 1.00 57.53 102 VAL A C 1
ATOM 766 O O . VAL A 1 102 ? 22.104 3.843 -46.298 1.00 57.53 102 VAL A O 1
ATOM 769 N N . PRO A 1 103 ? 21.958 3.987 -44.067 1.00 58.34 103 PRO A N 1
ATOM 770 C CA . PRO A 1 103 ? 23.060 3.055 -43.823 1.00 58.34 103 PRO A CA 1
ATOM 771 C C . PRO A 1 103 ? 22.848 1.652 -44.412 1.00 58.34 103 PRO A C 1
ATOM 773 O O . PRO A 1 103 ? 23.828 1.021 -44.803 1.00 58.34 103 PRO A O 1
ATOM 776 N N . TYR A 1 104 ? 21.602 1.169 -44.526 1.00 58.97 104 TYR A N 1
ATOM 777 C CA . TYR A 1 104 ? 21.301 -0.111 -45.183 1.00 58.97 104 TYR A CA 1
ATOM 778 C C . TYR A 1 104 ? 21.489 -0.052 -46.686 1.00 58.97 104 TYR A C 1
ATOM 780 O O . TYR A 1 104 ? 22.052 -0.974 -47.266 1.00 58.97 104 TYR A O 1
ATOM 788 N N . LEU A 1 105 ? 21.034 1.033 -47.312 1.00 56.75 105 LEU A N 1
ATOM 789 C CA . LEU A 1 105 ? 21.193 1.239 -48.749 1.00 56.75 105 LEU A CA 1
ATOM 790 C C . LEU A 1 105 ? 22.674 1.374 -49.116 1.00 56.75 105 LEU A C 1
ATOM 792 O O . LEU A 1 105 ? 23.118 0.819 -50.118 1.00 56.75 105 LEU A O 1
ATOM 796 N N . ILE A 1 106 ? 23.449 2.036 -48.254 1.00 57.97 106 ILE A N 1
ATOM 797 C CA . ILE A 1 106 ? 24.901 2.152 -48.383 1.00 57.97 106 ILE A CA 1
ATOM 798 C C . ILE A 1 106 ? 25.571 0.774 -48.227 1.00 57.97 106 ILE A C 1
ATOM 800 O O . ILE A 1 106 ? 26.367 0.391 -49.081 1.00 57.97 106 ILE A O 1
ATOM 804 N N . LEU A 1 107 ? 25.220 -0.017 -47.205 1.00 60.69 107 LEU A N 1
ATOM 805 C CA . LEU A 1 107 ? 25.752 -1.379 -47.017 1.00 60.69 107 LEU A CA 1
ATOM 806 C C . LEU A 1 107 ? 25.383 -2.337 -48.150 1.00 60.69 107 LEU A C 1
ATOM 808 O O . LEU A 1 107 ? 26.242 -3.085 -48.603 1.00 60.69 107 LEU A O 1
ATOM 812 N N . ALA A 1 108 ? 24.136 -2.307 -48.619 1.00 58.38 108 ALA A N 1
ATOM 813 C CA . ALA A 1 108 ? 23.670 -3.130 -49.730 1.00 58.38 108 ALA A CA 1
ATOM 814 C C . ALA A 1 108 ? 24.369 -2.742 -51.043 1.00 58.38 108 ALA A C 1
ATOM 816 O O . ALA A 1 108 ? 24.804 -3.616 -51.792 1.00 58.38 108 ALA A O 1
ATOM 817 N N . GLY A 1 109 ? 24.549 -1.439 -51.286 1.00 56.25 109 GLY A N 1
ATOM 818 C CA . GLY A 1 109 ? 25.313 -0.927 -52.423 1.00 56.25 109 GLY A CA 1
ATOM 819 C C . GLY A 1 109 ? 26.774 -1.375 -52.385 1.00 56.25 109 GLY A C 1
ATOM 820 O O . GLY A 1 109 ? 27.290 -1.874 -53.382 1.00 56.25 109 GLY A O 1
ATOM 821 N N . PHE A 1 110 ? 27.433 -1.284 -51.227 1.00 60.81 110 PHE A N 1
ATOM 822 C CA . PHE A 1 110 ? 28.827 -1.711 -51.089 1.00 60.81 110 PHE A CA 1
ATOM 823 C C . PHE A 1 110 ? 29.011 -3.232 -51.098 1.00 60.81 110 PHE A C 1
ATOM 825 O O . PHE A 1 110 ? 29.994 -3.703 -51.662 1.00 60.81 110 PHE A O 1
ATOM 832 N N . ALA A 1 111 ? 28.068 -4.009 -50.560 1.00 59.66 111 ALA A N 1
ATOM 833 C CA . ALA A 1 111 ? 28.056 -5.465 -50.701 1.00 59.66 111 ALA A CA 1
ATOM 834 C C . ALA A 1 111 ? 27.923 -5.887 -52.175 1.00 59.66 111 ALA A C 1
ATOM 836 O O . ALA A 1 111 ? 28.649 -6.768 -52.630 1.00 59.66 111 ALA A O 1
ATOM 837 N N . GLY A 1 112 ? 27.067 -5.200 -52.941 1.00 56.75 112 GLY A N 1
ATOM 838 C CA . GLY A 1 112 ? 26.935 -5.410 -54.384 1.00 56.75 112 GLY A CA 1
ATOM 839 C C . GLY A 1 112 ? 28.213 -5.079 -55.162 1.00 56.75 112 GLY A C 1
ATOM 840 O O . GLY A 1 112 ? 28.574 -5.809 -56.080 1.00 56.75 112 GLY A O 1
ATOM 841 N N . VAL A 1 113 ? 28.930 -4.023 -54.765 1.00 56.97 113 VAL A N 1
ATOM 842 C CA . VAL A 1 113 ? 30.210 -3.627 -55.380 1.00 56.97 113 VAL A CA 1
ATOM 843 C C . VAL A 1 113 ? 31.344 -4.599 -55.029 1.00 56.97 113 VAL A C 1
ATOM 845 O O . VAL A 1 113 ? 32.145 -4.924 -55.899 1.00 56.97 113 VAL A O 1
ATOM 848 N N . ILE A 1 114 ? 31.403 -5.103 -53.790 1.00 57.69 114 ILE A N 1
ATOM 849 C CA . ILE A 1 114 ? 32.420 -6.079 -53.348 1.00 57.69 114 ILE A CA 1
ATOM 850 C C . ILE A 1 114 ? 32.255 -7.440 -54.053 1.00 57.69 114 ILE A C 1
ATOM 852 O O . ILE A 1 114 ? 33.238 -8.154 -54.248 1.00 57.69 114 ILE A O 1
ATOM 856 N N . HIS A 1 115 ? 31.036 -7.788 -54.478 1.00 54.12 115 HIS A N 1
ATOM 857 C CA . HIS A 1 115 ? 30.745 -9.039 -55.192 1.00 54.12 115 HIS A CA 1
ATOM 858 C C . HIS A 1 115 ? 30.955 -8.980 -56.711 1.00 54.12 115 HIS A C 1
ATOM 860 O O . HIS A 1 115 ? 30.880 -10.018 -57.368 1.00 54.12 115 HIS A O 1
ATOM 866 N N . GLN A 1 116 ? 31.242 -7.811 -57.292 1.00 57.44 116 GLN A N 1
ATOM 867 C CA . GLN A 1 116 ? 31.574 -7.702 -58.716 1.00 57.44 116 GLN A CA 1
ATOM 868 C C . GLN A 1 116 ? 33.081 -7.905 -58.934 1.00 57.44 116 GLN A C 1
ATOM 870 O O . GLN A 1 116 ? 33.888 -6.991 -58.775 1.00 57.44 116 GLN A O 1
ATOM 875 N N . SER A 1 117 ? 33.466 -9.122 -59.327 1.00 50.88 117 SER A N 1
ATOM 876 C CA . SER A 1 117 ? 34.863 -9.523 -59.560 1.00 50.88 117 SER A CA 1
ATOM 877 C C . SER A 1 117 ? 35.511 -8.916 -60.812 1.00 50.88 117 SER A C 1
ATOM 879 O O . SER A 1 117 ? 36.737 -8.927 -60.915 1.00 50.88 117 SER A O 1
ATOM 881 N N . ASP A 1 118 ? 34.715 -8.355 -61.726 1.00 56.50 118 ASP A N 1
ATOM 882 C CA . ASP A 1 118 ? 35.160 -7.962 -63.074 1.00 56.50 118 ASP A CA 1
ATOM 883 C C . ASP A 1 118 ? 35.436 -6.455 -63.224 1.00 56.50 118 ASP A C 1
ATOM 885 O O . ASP A 1 118 ? 35.596 -5.940 -64.332 1.00 56.50 118 ASP A O 1
ATOM 889 N N . LEU A 1 119 ? 35.512 -5.717 -62.111 1.00 57.19 119 LEU A N 1
ATOM 890 C CA . LEU A 1 119 ? 35.792 -4.283 -62.143 1.00 57.19 119 LEU A CA 1
ATOM 891 C C . LEU A 1 119 ? 37.293 -4.014 -62.389 1.00 57.19 119 LEU A C 1
ATOM 893 O O . LEU A 1 119 ? 38.141 -4.487 -61.617 1.00 57.19 119 LEU A O 1
ATOM 897 N N . PRO A 1 120 ? 37.663 -3.210 -63.408 1.00 50.34 120 PRO A N 1
ATOM 898 C CA . PRO A 1 120 ? 39.042 -2.765 -63.578 1.00 50.34 120 PRO A CA 1
ATOM 899 C C . PRO A 1 120 ? 39.465 -1.960 -62.335 1.00 50.34 120 PRO A C 1
ATOM 901 O O . PRO A 1 120 ? 38.765 -1.045 -61.912 1.00 50.34 120 PRO A O 1
ATOM 904 N N . ASN A 1 121 ? 40.605 -2.313 -61.729 1.00 60.69 121 ASN A N 1
ATOM 905 C CA . ASN A 1 121 ? 41.103 -1.782 -60.443 1.00 60.69 121 ASN A CA 1
ATOM 906 C C . ASN A 1 121 ? 40.289 -2.152 -59.183 1.00 60.69 121 ASN A C 1
ATOM 908 O O . ASN A 1 121 ? 40.164 -1.349 -58.253 1.00 60.69 121 ASN A O 1
ATOM 912 N N . SER A 1 122 ? 39.838 -3.405 -59.088 1.00 58.91 122 SER A N 1
ATOM 913 C CA . SER A 1 122 ? 39.123 -3.966 -57.926 1.00 58.91 122 SER A CA 1
ATOM 914 C C . SER A 1 122 ? 39.724 -3.618 -56.548 1.00 58.91 122 SER A C 1
ATOM 916 O O . SER A 1 122 ? 38.986 -3.309 -55.619 1.00 58.91 122 SER A O 1
ATOM 918 N N . ARG A 1 123 ? 41.057 -3.564 -56.384 1.00 61.28 123 ARG A N 1
ATOM 919 C CA . ARG A 1 123 ? 41.690 -3.180 -55.098 1.00 61.28 123 ARG A CA 1
ATOM 920 C C . ARG A 1 123 ? 41.358 -1.757 -54.642 1.00 61.28 123 ARG A C 1
ATOM 922 O O . ARG A 1 123 ? 41.146 -1.547 -53.451 1.00 61.28 123 ARG A O 1
ATOM 929 N N . VAL A 1 124 ? 41.332 -0.792 -55.561 1.00 62.47 124 VAL A N 1
ATOM 930 C CA . VAL A 1 124 ? 41.046 0.616 -55.235 1.00 62.47 124 VAL A CA 1
ATOM 931 C C . VAL A 1 124 ? 39.567 0.773 -54.896 1.00 62.47 124 VAL A C 1
ATOM 933 O O . VAL A 1 124 ? 39.229 1.420 -53.910 1.00 62.47 124 VAL A O 1
ATOM 936 N N . VAL A 1 125 ? 38.695 0.102 -55.651 1.00 60.91 125 VAL A N 1
ATOM 937 C CA . VAL A 1 125 ? 37.246 0.093 -55.411 1.00 60.91 125 VAL A CA 1
ATOM 938 C C . VAL A 1 125 ? 36.913 -0.506 -54.039 1.00 60.91 125 VAL A C 1
ATOM 940 O O . VAL A 1 125 ? 36.150 0.089 -53.280 1.00 60.91 125 VAL A O 1
ATOM 943 N N . HIS A 1 126 ? 37.544 -1.622 -53.662 1.00 59.62 126 HIS A N 1
ATOM 944 C CA . HIS A 1 126 ? 37.348 -2.240 -52.346 1.00 59.62 126 HIS A CA 1
ATOM 945 C C . HIS A 1 126 ? 37.893 -1.397 -51.188 1.00 59.62 126 HIS A C 1
ATOM 947 O O . HIS A 1 126 ? 37.272 -1.342 -50.128 1.00 59.62 126 HIS A O 1
ATOM 953 N N . LEU A 1 127 ? 39.022 -0.707 -51.380 1.00 59.94 127 LEU A N 1
ATOM 954 C CA . LEU A 1 127 ? 39.569 0.206 -50.375 1.00 59.94 127 LEU A CA 1
ATOM 955 C C . LEU A 1 127 ? 38.623 1.391 -50.134 1.00 59.94 127 LEU A C 1
ATOM 957 O O . LEU A 1 127 ? 38.317 1.713 -48.989 1.00 59.94 127 LEU A O 1
ATOM 961 N N . VAL A 1 128 ? 38.131 2.012 -51.210 1.00 64.00 128 VAL A N 1
ATOM 962 C CA . VAL A 1 128 ? 37.177 3.127 -51.128 1.00 64.00 128 VAL A CA 1
ATOM 963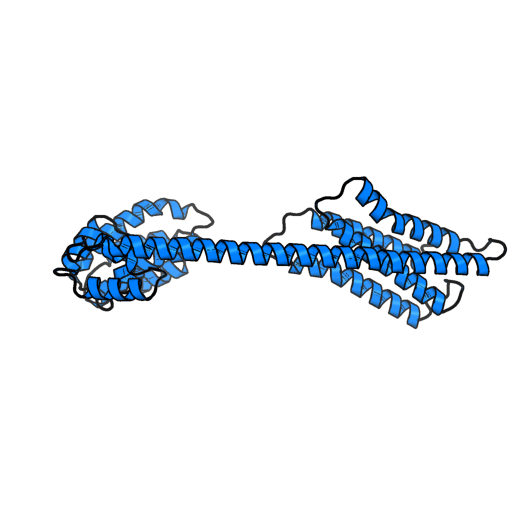 C C . VAL A 1 128 ? 35.880 2.667 -50.466 1.00 64.00 128 VAL A C 1
ATOM 965 O O . VAL A 1 128 ? 35.388 3.342 -49.565 1.00 64.00 128 VAL A O 1
ATOM 968 N N . ALA A 1 129 ? 35.378 1.483 -50.823 1.00 61.19 129 ALA A N 1
ATOM 969 C CA . ALA A 1 129 ? 34.218 0.883 -50.174 1.00 61.19 129 ALA A CA 1
ATOM 970 C C . ALA A 1 129 ? 34.418 0.687 -48.665 1.00 61.19 129 ALA A C 1
ATOM 972 O O . ALA A 1 129 ? 33.569 1.083 -47.868 1.00 61.19 129 ALA A O 1
ATOM 973 N N . ALA A 1 130 ? 35.565 0.143 -48.255 1.00 58.38 130 ALA A N 1
ATOM 974 C CA . ALA A 1 130 ? 35.885 -0.067 -46.847 1.00 58.38 130 ALA A CA 1
ATOM 975 C C . ALA A 1 130 ? 35.998 1.250 -46.062 1.00 58.38 130 ALA A C 1
ATOM 977 O O . ALA A 1 130 ? 35.515 1.335 -44.933 1.00 58.38 130 ALA A O 1
ATOM 978 N N . ILE A 1 131 ? 36.598 2.287 -46.658 1.00 62.38 131 ILE A N 1
ATOM 979 C CA . ILE A 1 131 ? 36.728 3.615 -46.038 1.00 62.38 131 ILE A CA 1
ATOM 980 C C . ILE A 1 131 ? 35.354 4.262 -45.861 1.00 62.38 131 ILE A C 1
ATOM 982 O O . ILE A 1 131 ? 35.058 4.776 -44.783 1.00 62.38 131 ILE A O 1
ATOM 986 N N . VAL A 1 132 ? 34.496 4.214 -46.882 1.00 61.28 132 VAL A N 1
ATOM 987 C CA . VAL A 1 132 ? 33.156 4.809 -46.804 1.00 61.28 132 VAL A CA 1
ATOM 988 C C . VAL A 1 132 ? 32.288 4.064 -45.786 1.00 61.28 132 VAL A C 1
ATOM 990 O O . VAL A 1 132 ? 31.611 4.707 -44.981 1.00 61.28 132 VAL A O 1
ATOM 993 N N . LEU A 1 133 ? 32.353 2.730 -45.742 1.00 59.62 133 LEU A N 1
ATOM 994 C CA . LEU A 1 133 ? 31.675 1.931 -44.717 1.00 59.62 133 LEU A CA 1
ATOM 995 C C . LEU A 1 133 ? 32.185 2.249 -43.304 1.00 59.62 133 LEU A C 1
ATOM 997 O O . LEU A 1 133 ? 31.377 2.454 -42.399 1.00 59.62 133 LEU A O 1
ATOM 1001 N N . GLY A 1 134 ? 33.503 2.365 -43.114 1.00 54.91 134 GLY A N 1
ATOM 1002 C CA . GLY A 1 134 ? 34.106 2.733 -41.829 1.00 54.91 134 GLY A CA 1
ATOM 1003 C C . GLY A 1 134 ? 33.749 4.153 -41.369 1.00 54.91 134 GLY A C 1
ATOM 1004 O O . GLY A 1 134 ? 33.450 4.372 -40.196 1.00 54.91 134 GLY A O 1
ATOM 1005 N N . ALA A 1 135 ? 33.714 5.123 -42.284 1.00 58.56 135 ALA A N 1
ATOM 1006 C CA . ALA A 1 135 ? 33.315 6.496 -41.970 1.00 58.56 135 ALA A CA 1
ATOM 1007 C C . ALA A 1 135 ? 31.821 6.591 -41.613 1.00 58.56 135 ALA A C 1
ATOM 1009 O O . ALA A 1 135 ? 31.452 7.253 -40.640 1.00 58.56 135 ALA A O 1
ATOM 1010 N N . THR A 1 136 ? 30.968 5.874 -42.351 1.00 57.31 136 THR A N 1
ATOM 1011 C CA . THR A 1 136 ? 29.521 5.794 -42.083 1.00 57.31 136 THR A CA 1
ATOM 1012 C C . THR A 1 136 ? 29.250 5.123 -40.733 1.00 57.31 136 THR A C 1
ATOM 1014 O O . THR A 1 136 ? 28.398 5.578 -39.971 1.00 57.31 136 THR A O 1
ATOM 1017 N N . ALA A 1 137 ? 30.033 4.096 -40.392 1.00 55.09 137 ALA A N 1
ATOM 1018 C CA . ALA A 1 137 ? 30.007 3.430 -39.098 1.00 55.09 137 ALA A CA 1
ATOM 1019 C C . ALA A 1 137 ? 30.320 4.388 -37.929 1.00 55.09 137 ALA A C 1
ATOM 1021 O O . ALA A 1 137 ? 29.587 4.454 -36.941 1.00 55.09 137 ALA A O 1
ATOM 1022 N N . LEU A 1 138 ? 31.391 5.175 -38.042 1.00 55.38 138 LEU A N 1
ATOM 1023 C CA . LEU A 1 138 ? 31.768 6.137 -37.002 1.00 55.38 138 LEU A CA 1
ATOM 1024 C C . LEU A 1 138 ? 30.726 7.251 -36.837 1.00 55.38 138 LEU A C 1
ATOM 1026 O O . LEU A 1 138 ? 30.368 7.601 -35.710 1.00 55.38 138 LEU A O 1
ATOM 1030 N N . ALA A 1 139 ? 30.188 7.766 -37.945 1.00 56.56 139 ALA A N 1
ATOM 1031 C CA . ALA A 1 139 ? 29.120 8.761 -37.912 1.00 56.56 139 ALA A CA 1
ATOM 1032 C C . ALA A 1 139 ? 27.838 8.208 -37.260 1.00 56.56 139 ALA A C 1
ATOM 1034 O O . ALA A 1 139 ? 27.224 8.887 -36.434 1.00 56.56 139 ALA A O 1
ATOM 1035 N N . GLY A 1 140 ? 27.471 6.957 -37.567 1.00 53.81 140 GLY A N 1
ATOM 1036 C CA . GLY A 1 140 ? 26.325 6.267 -36.971 1.00 53.81 140 GLY A CA 1
ATOM 1037 C C . GLY A 1 140 ? 26.427 6.137 -35.449 1.00 53.81 140 GLY A C 1
ATOM 1038 O O . GLY A 1 140 ? 25.476 6.477 -34.745 1.00 53.81 140 GLY A O 1
ATOM 1039 N N . TRP A 1 141 ? 27.594 5.744 -34.923 1.00 52.81 141 TRP A N 1
ATOM 1040 C CA . TRP A 1 141 ? 27.839 5.709 -33.472 1.00 52.81 141 TRP A CA 1
ATOM 1041 C C . TRP A 1 141 ? 27.778 7.092 -32.823 1.00 52.81 141 TRP A C 1
ATOM 1043 O O . TRP A 1 141 ? 27.232 7.221 -31.729 1.00 52.81 141 TRP A O 1
ATOM 1053 N N . GLY A 1 142 ? 28.288 8.131 -33.492 1.00 55.41 142 GLY A N 1
ATOM 1054 C CA . GLY A 1 142 ? 28.204 9.505 -32.992 1.00 55.41 142 GLY A CA 1
ATOM 1055 C C . GLY A 1 142 ? 26.757 9.984 -32.826 1.00 55.41 142 GLY A C 1
ATOM 1056 O O . GLY A 1 142 ? 26.404 10.569 -31.799 1.00 55.41 142 GLY A O 1
ATOM 1057 N N . VAL A 1 143 ? 25.893 9.686 -33.802 1.00 59.34 143 VAL A N 1
ATOM 1058 C CA . VAL A 1 143 ? 24.463 10.037 -33.750 1.00 59.34 143 VAL A CA 1
ATOM 1059 C C . VAL A 1 143 ? 23.720 9.193 -32.711 1.00 59.34 143 VAL A C 1
ATOM 1061 O O . VAL A 1 143 ? 22.986 9.749 -31.893 1.00 59.34 143 VAL A O 1
ATOM 1064 N N . ALA A 1 144 ? 23.945 7.876 -32.692 1.00 52.19 144 ALA A N 1
ATOM 1065 C CA . ALA A 1 144 ? 23.333 6.964 -31.727 1.00 52.19 144 ALA A CA 1
ATOM 1066 C C . ALA A 1 144 ? 23.720 7.311 -30.279 1.00 52.19 144 ALA A C 1
ATOM 1068 O O . ALA A 1 144 ? 22.850 7.436 -29.418 1.00 52.19 144 ALA A O 1
ATOM 1069 N N . GLY A 1 145 ? 25.008 7.556 -30.021 1.00 52.25 145 GLY A N 1
ATOM 1070 C CA . GLY A 1 145 ? 25.513 7.960 -28.709 1.00 52.25 145 GLY A CA 1
ATOM 1071 C C . GLY A 1 145 ? 24.913 9.284 -28.235 1.00 52.25 145 GLY A C 1
ATOM 1072 O O . GLY A 1 145 ? 24.488 9.393 -27.086 1.00 52.25 145 GLY A O 1
ATOM 1073 N N . ARG A 1 146 ? 24.780 10.273 -29.132 1.00 55.66 146 ARG A N 1
ATOM 1074 C CA . ARG A 1 146 ? 24.100 11.541 -28.824 1.00 55.66 146 ARG A CA 1
ATOM 1075 C C . ARG A 1 146 ? 22.615 11.338 -28.508 1.00 55.66 146 ARG A C 1
ATOM 1077 O O . ARG A 1 146 ? 22.107 11.976 -27.589 1.00 55.66 146 ARG A O 1
ATOM 1084 N N . GLY A 1 147 ? 21.923 10.469 -29.246 1.00 56.09 147 GLY A N 1
ATOM 1085 C CA . GLY A 1 147 ? 20.518 10.133 -29.002 1.00 56.09 147 GLY A CA 1
ATOM 1086 C C . GLY A 1 147 ? 20.302 9.483 -27.635 1.00 56.09 147 GLY A C 1
ATOM 1087 O O . GLY A 1 147 ? 19.455 9.941 -26.871 1.00 56.09 147 GLY A O 1
ATOM 1088 N N . ILE A 1 148 ? 21.128 8.488 -27.294 1.00 57.59 148 ILE A N 1
ATOM 1089 C CA . ILE A 1 148 ? 21.112 7.818 -25.985 1.00 57.59 148 ILE A CA 1
ATOM 1090 C C . ILE A 1 148 ? 21.392 8.824 -24.864 1.00 57.59 148 ILE A C 1
ATOM 1092 O O . ILE A 1 148 ? 20.656 8.866 -23.882 1.00 57.59 148 ILE A O 1
ATOM 1096 N N . PHE A 1 149 ? 22.400 9.685 -25.023 1.00 62.78 149 PHE A N 1
ATOM 1097 C CA . PHE A 1 149 ? 22.723 10.713 -24.034 1.00 62.78 149 PHE A CA 1
ATOM 1098 C C . PHE A 1 149 ? 21.560 11.690 -23.801 1.00 62.78 149 PHE A C 1
ATOM 1100 O O . PHE A 1 149 ? 21.211 11.977 -22.659 1.00 62.78 149 PHE A O 1
ATOM 1107 N N . LEU A 1 150 ? 20.926 12.181 -24.871 1.00 65.00 150 LEU A N 1
ATOM 1108 C CA . LEU A 1 150 ? 19.776 13.085 -24.764 1.00 65.00 150 LEU A CA 1
ATOM 1109 C C . LEU A 1 150 ? 18.547 12.401 -24.156 1.00 65.00 150 LEU A C 1
ATOM 1111 O O . LEU A 1 150 ? 17.805 13.046 -23.417 1.00 65.00 150 LEU A O 1
ATOM 1115 N N . TYR A 1 151 ? 18.332 11.120 -24.463 1.00 62.16 151 TYR A N 1
ATOM 1116 C CA . TYR A 1 151 ? 17.268 10.321 -23.863 1.00 62.16 151 TYR A CA 1
ATOM 1117 C C . TYR A 1 151 ? 17.481 10.168 -22.354 1.00 62.16 151 TYR A C 1
ATOM 1119 O O . TYR A 1 151 ? 16.604 10.542 -21.581 1.00 62.16 151 TYR A O 1
ATOM 1127 N N . LEU A 1 152 ? 18.671 9.719 -21.939 1.00 62.50 152 LEU A N 1
ATOM 1128 C CA . LEU A 1 152 ? 19.029 9.562 -20.526 1.00 62.50 152 LEU A CA 1
ATOM 1129 C C . LEU A 1 152 ? 18.938 10.889 -19.769 1.00 62.50 152 LEU A C 1
ATOM 1131 O O . LEU A 1 152 ? 18.380 10.936 -18.678 1.00 62.50 152 LEU A O 1
ATOM 1135 N N . LYS A 1 153 ? 19.418 11.985 -20.368 1.00 73.00 153 LYS A N 1
ATOM 1136 C CA . LYS A 1 153 ? 19.329 13.320 -19.770 1.00 73.00 153 LYS A CA 1
ATOM 1137 C C . LYS A 1 153 ? 17.875 13.742 -19.526 1.00 73.00 153 LYS A C 1
ATOM 1139 O O . LYS A 1 153 ? 17.558 14.186 -18.430 1.00 73.00 153 LYS A O 1
ATOM 1144 N N . LYS A 1 154 ? 16.987 13.571 -20.513 1.00 70.06 154 LYS A N 1
ATOM 1145 C CA . LYS A 1 154 ? 15.558 13.905 -20.368 1.00 70.06 154 LYS A CA 1
ATOM 1146 C C . LYS A 1 154 ? 14.851 13.034 -19.335 1.00 70.06 154 LYS A C 1
ATOM 1148 O O . LYS A 1 154 ? 13.951 13.519 -18.657 1.00 70.06 154 LYS A O 1
ATOM 1153 N N . ASP A 1 155 ? 15.217 11.761 -19.242 1.00 67.19 155 ASP A N 1
ATOM 1154 C CA . ASP A 1 155 ? 14.626 10.847 -18.266 1.00 67.19 155 ASP A CA 1
ATOM 1155 C C . ASP A 1 155 ? 15.060 11.208 -16.838 1.00 67.19 155 ASP A C 1
ATOM 1157 O O . ASP A 1 155 ? 14.226 11.286 -15.939 1.00 67.19 155 ASP A O 1
ATOM 1161 N N . MET A 1 156 ? 16.334 11.572 -16.651 1.00 68.44 156 MET A N 1
ATOM 1162 C CA . MET A 1 156 ? 16.836 12.107 -15.382 1.00 68.44 156 MET A CA 1
ATOM 1163 C C . MET A 1 156 ? 16.191 13.445 -15.007 1.00 68.44 156 MET A C 1
ATOM 1165 O O . MET A 1 156 ? 15.832 13.634 -13.851 1.00 68.44 156 MET A O 1
ATOM 1169 N N . GLU A 1 157 ? 16.012 14.364 -15.961 1.00 75.50 157 GLU A N 1
ATOM 1170 C CA . GLU A 1 157 ? 15.326 15.643 -15.722 1.00 75.50 157 GLU A CA 1
ATOM 1171 C C . GLU A 1 157 ? 13.864 15.428 -15.307 1.00 75.50 157 GLU A C 1
ATOM 1173 O O . GLU A 1 157 ? 13.395 16.069 -14.372 1.00 75.50 157 GLU A O 1
ATOM 1178 N N . ARG A 1 158 ? 13.153 14.485 -15.939 1.00 71.75 158 ARG A N 1
ATOM 1179 C CA . ARG A 1 158 ? 11.775 14.127 -15.561 1.00 71.75 158 ARG A CA 1
ATOM 1180 C C . ARG A 1 158 ? 11.696 13.434 -14.207 1.00 71.75 158 ARG A C 1
ATOM 1182 O O . ARG A 1 158 ? 10.766 13.703 -13.457 1.00 71.75 158 ARG A O 1
ATOM 1189 N N . ALA A 1 159 ? 12.638 12.546 -13.898 1.00 69.06 159 ALA A N 1
ATOM 1190 C CA . ALA A 1 159 ? 12.715 11.913 -12.587 1.00 69.06 159 ALA A CA 1
ATOM 1191 C C . ALA A 1 159 ? 12.980 12.960 -11.495 1.00 69.06 159 ALA A C 1
ATOM 1193 O O . ALA A 1 159 ? 12.276 12.980 -10.494 1.00 69.06 159 ALA A O 1
ATOM 1194 N N . ALA A 1 160 ? 13.916 13.885 -11.732 1.00 72.44 160 ALA A N 1
ATOM 1195 C CA . ALA A 1 160 ? 14.210 14.979 -10.811 1.00 72.44 160 ALA A CA 1
ATOM 1196 C C . ALA A 1 160 ? 13.014 15.928 -10.623 1.00 72.44 160 ALA A C 1
ATOM 1198 O O . ALA A 1 160 ? 12.729 16.320 -9.495 1.00 72.44 160 ALA A O 1
ATOM 1199 N N . GLN A 1 161 ? 12.291 16.260 -11.698 1.00 76.06 161 GLN A N 1
ATOM 1200 C CA . GLN A 1 161 ? 11.065 17.064 -11.621 1.00 76.06 161 GLN A CA 1
ATOM 1201 C C . GLN A 1 161 ? 9.974 16.364 -10.814 1.00 76.06 161 GLN A C 1
ATOM 1203 O O . GLN A 1 161 ? 9.393 16.990 -9.939 1.00 76.06 161 GLN A O 1
ATOM 1208 N N . ARG A 1 162 ? 9.744 15.064 -11.038 1.00 74.69 162 ARG A N 1
ATOM 1209 C CA . ARG A 1 162 ? 8.773 14.293 -10.248 1.00 74.69 162 ARG A CA 1
ATOM 1210 C C . ARG A 1 162 ? 9.128 14.273 -8.771 1.00 74.69 162 ARG A C 1
ATOM 1212 O O . ARG A 1 162 ? 8.258 14.523 -7.958 1.00 74.69 162 ARG A O 1
ATOM 1219 N N . THR A 1 163 ? 10.396 14.054 -8.427 1.00 74.69 163 THR A N 1
ATOM 1220 C CA . THR A 1 163 ? 10.824 14.080 -7.022 1.00 74.69 163 THR A CA 1
ATOM 1221 C C . THR A 1 163 ? 10.639 15.462 -6.395 1.00 74.69 163 THR A C 1
ATOM 1223 O O . THR A 1 163 ? 10.231 15.547 -5.245 1.00 74.69 163 THR A O 1
ATOM 1226 N N . GLN A 1 164 ? 10.901 16.547 -7.130 1.00 76.69 164 GLN A N 1
ATOM 1227 C CA . GLN A 1 164 ? 10.666 17.904 -6.624 1.00 76.69 164 GLN A CA 1
ATOM 1228 C C . GLN A 1 164 ? 9.175 18.225 -6.468 1.00 76.69 164 GLN A C 1
ATOM 1230 O O . GLN A 1 164 ? 8.789 18.834 -5.477 1.00 76.69 164 GLN A O 1
ATOM 1235 N N . GLU A 1 165 ? 8.337 17.815 -7.420 1.00 76.19 165 GLU A N 1
ATOM 1236 C CA . GLU A 1 165 ? 6.882 17.984 -7.340 1.00 76.19 165 GLU A CA 1
ATOM 1237 C C . GLU A 1 165 ? 6.280 17.151 -6.203 1.00 76.19 165 GLU A C 1
ATOM 1239 O O . GLU A 1 165 ? 5.438 17.653 -5.465 1.00 76.19 165 GLU A O 1
ATOM 1244 N N . GLU A 1 166 ? 6.740 15.910 -6.026 1.00 78.88 166 GLU A N 1
ATOM 1245 C CA . GLU A 1 166 ? 6.352 15.044 -4.910 1.00 78.88 166 GLU A CA 1
ATOM 1246 C C . GLU A 1 166 ? 6.757 15.673 -3.572 1.00 78.88 166 GLU A C 1
ATOM 1248 O O . GLU A 1 166 ? 5.910 15.792 -2.695 1.00 78.88 166 GLU A O 1
ATOM 1253 N N . GLN A 1 167 ? 7.992 16.171 -3.439 1.00 78.75 167 GLN A N 1
ATOM 1254 C CA . GLN A 1 167 ? 8.449 16.867 -2.228 1.00 78.75 167 GLN A CA 1
ATOM 1255 C C . GLN A 1 167 ? 7.631 18.130 -1.936 1.00 78.75 167 GLN A C 1
ATOM 1257 O O . GLN A 1 167 ? 7.214 18.339 -0.801 1.00 78.75 167 GLN A O 1
ATOM 1262 N N . ALA A 1 168 ? 7.349 18.953 -2.949 1.00 78.62 168 ALA A N 1
ATOM 1263 C CA . ALA A 1 168 ? 6.548 20.162 -2.769 1.00 78.62 168 ALA A CA 1
ATOM 1264 C C . ALA A 1 168 ? 5.105 19.835 -2.346 1.00 78.62 168 ALA A C 1
ATOM 1266 O O . ALA A 1 168 ? 4.567 20.460 -1.435 1.00 78.62 168 ALA A O 1
ATOM 1267 N N . GLN A 1 169 ? 4.485 18.822 -2.962 1.00 81.56 169 GLN A N 1
ATOM 1268 C CA . GLN A 1 169 ? 3.151 18.364 -2.568 1.00 81.56 169 GLN A CA 1
ATOM 1269 C C . GLN A 1 169 ? 3.149 17.748 -1.168 1.00 81.56 169 GLN A C 1
ATOM 1271 O O . GLN A 1 169 ? 2.188 17.938 -0.423 1.00 81.56 169 GLN A O 1
ATOM 1276 N N . GLU A 1 170 ? 4.197 17.012 -0.801 1.00 79.50 170 GLU A N 1
ATOM 1277 C CA . GLU A 1 170 ? 4.368 16.460 0.542 1.00 79.50 170 GLU A CA 1
ATOM 1278 C C . GLU A 1 170 ? 4.456 17.570 1.590 1.00 79.50 170 GLU A C 1
ATOM 1280 O O . GLU A 1 170 ? 3.714 17.525 2.571 1.00 79.50 170 GLU A O 1
ATOM 1285 N N . GLU A 1 171 ? 5.275 18.595 1.352 1.00 81.38 171 GLU A N 1
ATOM 1286 C CA . GLU A 1 171 ? 5.400 19.753 2.239 1.00 81.38 171 GLU A CA 1
ATOM 1287 C C . GLU A 1 171 ? 4.075 20.521 2.377 1.00 81.38 171 GLU A C 1
ATOM 1289 O O . GLU A 1 171 ? 3.683 20.875 3.491 1.00 81.38 171 GLU A O 1
ATOM 1294 N N . GLU A 1 172 ? 3.343 20.739 1.278 1.00 82.94 172 GLU A N 1
ATOM 1295 C CA . GLU A 1 172 ? 2.022 21.382 1.314 1.00 82.94 172 GLU A CA 1
ATOM 1296 C C . GLU A 1 172 ? 1.003 20.571 2.129 1.00 82.94 172 GLU A C 1
ATOM 1298 O O . GLU A 1 172 ? 0.260 21.138 2.936 1.00 82.94 172 GLU A O 1
ATOM 1303 N N . HIS A 1 173 ? 0.983 19.243 1.969 1.00 82.19 173 HIS A N 1
ATOM 1304 C CA . HIS A 1 173 ? 0.100 18.372 2.747 1.00 82.19 173 HIS A CA 1
ATOM 1305 C C . HIS A 1 173 ? 0.465 18.379 4.232 1.00 82.19 173 HIS A C 1
ATOM 1307 O O . HIS A 1 173 ? -0.425 18.490 5.073 1.00 82.19 173 HIS A O 1
ATOM 1313 N N . GLU A 1 174 ? 1.753 18.298 4.573 1.00 85.19 174 GLU A N 1
ATOM 1314 C CA . GLU A 1 174 ? 2.198 18.344 5.968 1.00 85.19 174 GLU A CA 1
ATOM 1315 C C . GLU A 1 174 ? 1.846 19.676 6.635 1.00 85.19 174 GLU A C 1
ATOM 1317 O O . GLU A 1 174 ? 1.349 19.690 7.764 1.00 85.19 174 GLU A O 1
ATOM 1322 N N . GLN A 1 175 ? 2.037 20.800 5.940 1.00 86.69 175 GLN A N 1
ATOM 1323 C CA . GLN A 1 175 ? 1.630 22.115 6.441 1.00 86.69 175 GLN A CA 1
ATOM 1324 C C . GLN A 1 175 ? 0.110 22.216 6.617 1.00 86.69 175 GLN A C 1
ATOM 1326 O O . GLN A 1 175 ? -0.358 22.768 7.619 1.00 86.69 175 GLN A O 1
ATOM 1331 N N . GLY A 1 176 ? -0.661 21.643 5.689 1.00 86.12 176 GLY A N 1
ATOM 1332 C CA . GLY A 1 176 ? -2.113 21.523 5.797 1.00 86.12 176 GLY A CA 1
ATOM 1333 C C . GLY A 1 176 ? -2.543 20.723 7.029 1.00 86.12 176 GLY A C 1
ATOM 1334 O O . GLY A 1 176 ? -3.356 21.203 7.819 1.00 86.12 176 GLY A O 1
ATOM 1335 N N . GLU A 1 177 ? -1.947 19.548 7.254 1.00 87.50 177 GLU A N 1
ATOM 1336 C CA . GLU A 1 177 ? -2.219 18.712 8.430 1.00 87.50 177 GLU A CA 1
ATOM 1337 C C . GLU A 1 177 ? -1.887 19.438 9.740 1.00 87.50 177 GLU A C 1
ATOM 1339 O O . GLU A 1 177 ? -2.677 19.374 10.684 1.00 87.50 177 GLU A O 1
ATOM 1344 N N . ILE A 1 178 ? -0.769 20.175 9.794 1.00 89.75 178 ILE A N 1
ATOM 1345 C CA . ILE A 1 178 ? -0.407 21.002 10.957 1.00 89.75 178 ILE A CA 1
ATOM 1346 C C . ILE A 1 178 ? -1.474 22.060 11.226 1.00 89.75 178 ILE A C 1
ATOM 1348 O O . ILE A 1 178 ? -1.934 22.195 12.363 1.00 89.75 178 ILE A O 1
ATOM 1352 N N . ALA A 1 179 ? -1.894 22.796 10.197 1.00 90.44 179 ALA A N 1
ATOM 1353 C CA . ALA A 1 179 ? -2.891 23.848 10.344 1.00 90.44 179 ALA A CA 1
ATOM 1354 C C . ALA A 1 179 ? -4.271 23.302 10.742 1.00 90.44 179 ALA A C 1
ATOM 1356 O O . ALA A 1 179 ? -5.009 23.965 11.470 1.00 90.44 179 ALA A O 1
ATOM 1357 N N . GLU A 1 180 ? -4.644 22.113 10.270 1.00 90.75 180 GLU A N 1
ATOM 1358 C CA . GLU A 1 180 ? -5.900 21.463 10.641 1.00 90.75 180 GLU A CA 1
ATOM 1359 C C . GLU A 1 180 ? -5.860 20.901 12.060 1.00 90.75 180 GLU A C 1
ATOM 1361 O O . GLU A 1 180 ? -6.804 21.114 12.820 1.00 90.75 180 GLU A O 1
ATOM 1366 N N . TYR A 1 181 ? -4.758 20.261 12.450 1.00 91.50 181 TYR A N 1
ATOM 1367 C CA . TYR A 1 181 ? -4.591 19.747 13.805 1.00 91.50 181 TYR A CA 1
ATOM 1368 C C . TYR A 1 181 ? -4.563 20.876 14.843 1.00 91.50 181 TYR A C 1
ATOM 1370 O O . TYR A 1 181 ? -5.179 20.758 15.898 1.00 91.50 181 TYR A O 1
ATOM 1378 N N . ALA A 1 182 ? -3.936 22.013 14.522 1.00 90.06 182 ALA A N 1
ATOM 1379 C CA . ALA A 1 182 ? -3.894 23.186 15.396 1.00 90.06 182 ALA A CA 1
ATOM 1380 C C . ALA A 1 182 ? -5.280 23.793 15.700 1.00 90.06 182 ALA A C 1
ATOM 1382 O O . ALA A 1 182 ? -5.417 24.539 16.667 1.00 90.06 182 ALA A O 1
ATOM 1383 N N . LYS A 1 183 ? -6.311 23.484 14.899 1.00 92.38 183 LYS A N 1
ATOM 1384 C CA . LYS A 1 183 ? -7.697 23.924 15.142 1.00 92.38 183 LYS A CA 1
ATOM 1385 C C . LYS A 1 183 ? -8.443 23.029 16.135 1.00 92.38 183 LYS A C 1
ATOM 1387 O O . LYS A 1 183 ? -9.533 23.402 16.562 1.00 92.38 183 LYS A O 1
ATOM 1392 N N . LEU A 1 184 ? -7.907 21.853 16.467 1.00 90.69 184 LEU A N 1
ATOM 1393 C CA . LEU A 1 184 ? -8.554 20.910 17.374 1.00 90.69 184 LEU A CA 1
ATOM 1394 C C . LEU A 1 184 ? -8.279 21.290 18.829 1.00 90.69 184 LEU A C 1
ATOM 1396 O O . LEU A 1 184 ? -7.188 21.044 19.348 1.00 90.69 184 LEU A O 1
ATOM 1400 N N . ASP A 1 185 ? -9.294 21.833 19.496 1.00 90.25 185 ASP A N 1
ATOM 1401 C CA . ASP A 1 185 ? -9.260 22.073 20.938 1.00 90.25 185 ASP A CA 1
ATOM 1402 C C . ASP A 1 185 ? -9.228 20.764 21.747 1.00 90.25 185 ASP A C 1
ATOM 1404 O O . ASP A 1 185 ? -9.378 19.668 21.200 1.00 90.25 185 ASP A O 1
ATOM 1408 N N . ASP A 1 186 ? -9.029 20.861 23.064 1.00 85.19 186 ASP A N 1
ATOM 1409 C CA . ASP A 1 186 ? -8.971 19.700 23.966 1.00 85.19 186 ASP A CA 1
ATOM 1410 C C . ASP A 1 186 ? -10.276 18.886 24.009 1.00 85.19 186 ASP A C 1
ATOM 1412 O O . ASP A 1 186 ? -10.242 17.696 24.322 1.00 85.19 186 ASP A O 1
ATOM 1416 N N . SER A 1 187 ? -11.406 19.500 23.646 1.00 87.00 187 SER A N 1
ATOM 1417 C CA . SER A 1 187 ? -12.736 18.883 23.589 1.00 87.00 187 SER A CA 1
ATOM 1418 C C . SER A 1 187 ? -13.094 18.278 22.229 1.00 87.00 187 SER A C 1
ATOM 1420 O O . SER A 1 187 ? -14.220 17.809 22.053 1.00 87.00 187 SER A O 1
ATOM 1422 N N . ALA A 1 188 ? -12.162 18.270 21.270 1.00 91.00 188 ALA A N 1
ATOM 1423 C CA . ALA A 1 188 ? -12.395 17.732 19.939 1.00 91.00 188 ALA A CA 1
ATOM 1424 C C . ALA A 1 188 ? -12.932 16.287 19.996 1.00 91.00 188 ALA A C 1
ATOM 1426 O O . ALA A 1 188 ? -12.434 15.470 20.779 1.00 91.00 188 ALA A O 1
ATOM 1427 N N . PRO A 1 189 ? -13.924 15.937 19.154 1.00 93.00 189 PRO A N 1
ATOM 1428 C CA . PRO A 1 189 ? -14.492 14.595 19.142 1.00 93.00 189 PRO A CA 1
ATOM 1429 C C . PRO A 1 189 ? -13.433 13.564 18.740 1.00 93.00 189 PRO A C 1
ATOM 1431 O O . PRO A 1 189 ? -12.580 13.832 17.889 1.00 93.00 189 PRO A O 1
ATOM 1434 N N . LEU A 1 190 ? -13.528 12.354 19.302 1.00 94.19 190 LEU A N 1
ATOM 1435 C CA . LEU A 1 190 ? -12.549 11.285 19.086 1.00 94.19 190 LEU A CA 1
ATOM 1436 C C . LEU A 1 190 ? -12.296 11.018 17.594 1.00 94.19 190 LEU A C 1
ATOM 1438 O O . LEU A 1 190 ? -11.145 10.905 17.180 1.00 94.19 190 LEU A O 1
ATOM 1442 N N . GLY A 1 191 ? -13.351 10.985 16.774 1.00 92.50 191 GLY A N 1
ATOM 1443 C CA . GLY A 1 191 ? -13.231 10.754 15.331 1.00 92.50 191 GLY A CA 1
ATOM 1444 C C . GLY A 1 191 ? -12.323 11.767 14.622 1.00 92.50 191 GLY A C 1
ATOM 1445 O O . GLY A 1 191 ? -11.537 11.382 13.761 1.00 92.50 191 GLY A O 1
ATOM 1446 N N . ALA A 1 192 ? -12.348 13.040 15.033 1.00 92.69 192 ALA A N 1
ATOM 1447 C CA . ALA A 1 192 ? -11.470 14.061 14.463 1.00 92.69 192 ALA A CA 1
ATOM 1448 C C . ALA A 1 192 ? -9.998 13.823 14.833 1.00 92.69 192 ALA A C 1
ATOM 1450 O O . ALA A 1 192 ? -9.119 14.059 14.009 1.00 92.69 192 ALA A O 1
ATOM 1451 N N . LEU A 1 193 ? -9.726 13.323 16.044 1.00 93.44 193 LEU A N 1
ATOM 1452 C CA . LEU A 1 193 ? -8.371 13.003 16.504 1.00 93.44 193 LEU A CA 1
ATOM 1453 C C . LEU A 1 193 ? -7.813 11.741 15.837 1.00 93.44 193 LEU A C 1
ATOM 1455 O O . LEU A 1 193 ? -6.632 11.707 15.486 1.00 93.44 193 LEU A O 1
ATOM 1459 N N . LEU A 1 194 ? -8.649 10.715 15.632 1.00 95.00 194 LEU A N 1
ATOM 1460 C CA . LEU A 1 194 ? -8.220 9.440 15.051 1.00 95.00 194 LEU A CA 1
ATOM 1461 C C . LEU A 1 194 ? -7.616 9.605 13.653 1.00 95.00 194 LEU A C 1
ATOM 1463 O O . LEU A 1 194 ? -6.611 8.955 13.360 1.00 95.00 194 LEU A O 1
ATOM 1467 N N . ARG A 1 195 ? -8.134 10.533 12.840 1.00 92.62 195 ARG A N 1
ATOM 1468 C CA . ARG A 1 195 ? -7.601 10.830 11.500 1.00 92.62 195 ARG A CA 1
ATOM 1469 C C . ARG A 1 195 ? -6.114 11.216 11.516 1.00 92.62 195 ARG A C 1
ATOM 1471 O O . ARG A 1 195 ? -5.385 10.938 10.571 1.00 92.62 195 ARG A O 1
ATOM 1478 N N . PHE A 1 196 ? -5.634 11.819 12.605 1.00 93.81 196 PHE A N 1
ATOM 1479 C CA . PHE A 1 196 ? -4.239 12.251 12.746 1.00 93.81 196 PHE A CA 1
ATOM 1480 C C . PHE A 1 196 ? -3.315 11.179 13.341 1.00 93.81 196 PHE A C 1
ATOM 1482 O O . PHE A 1 196 ? -2.099 11.363 13.358 1.00 93.81 196 PHE A O 1
ATOM 1489 N N . THR A 1 197 ? -3.843 10.023 13.761 1.00 93.06 197 THR A N 1
ATOM 1490 C CA . THR A 1 197 ? -3.022 8.896 14.260 1.00 93.06 197 THR A CA 1
ATOM 1491 C C . THR A 1 197 ? -2.144 8.255 13.179 1.00 93.06 197 THR A C 1
ATOM 1493 O O . THR A 1 197 ? -1.232 7.491 13.495 1.00 93.06 197 THR A O 1
ATOM 1496 N N . TRP A 1 198 ? -2.357 8.632 11.916 1.00 89.44 198 TRP A N 1
ATOM 1497 C CA . TRP A 1 198 ? -1.563 8.238 10.751 1.00 89.44 198 TRP A CA 1
ATOM 1498 C C . TRP A 1 198 ? -0.946 9.429 10.008 1.00 89.44 198 TRP A C 1
ATOM 1500 O O . TRP A 1 198 ? -0.469 9.258 8.889 1.00 89.44 198 TRP A O 1
ATOM 1510 N N . SER A 1 199 ? -0.926 10.617 10.627 1.00 89.69 199 SER A N 1
ATOM 1511 C CA . SER A 1 199 ? -0.311 11.814 10.040 1.00 89.69 199 SER A CA 1
ATOM 1512 C C . SER A 1 199 ? 1.137 11.539 9.622 1.00 89.69 199 SER A C 1
ATOM 1514 O O . SER A 1 199 ? 1.874 10.787 10.285 1.00 89.69 199 SER A O 1
ATOM 1516 N N . ARG A 1 200 ? 1.544 12.153 8.507 1.00 85.94 200 ARG A N 1
ATOM 1517 C CA . ARG A 1 200 ? 2.929 12.084 8.015 1.00 85.94 200 ARG A CA 1
ATOM 1518 C C . ARG A 1 200 ? 3.874 12.807 8.969 1.00 85.94 200 ARG A C 1
ATOM 1520 O O . ARG A 1 200 ? 4.965 12.309 9.253 1.00 85.94 200 ARG A O 1
ATOM 1527 N N . ASN A 1 201 ? 3.390 13.885 9.584 1.00 89.88 201 ASN A N 1
ATOM 1528 C CA . ASN A 1 201 ? 4.105 14.593 10.628 1.00 89.88 201 ASN A CA 1
ATOM 1529 C C . ASN A 1 201 ? 4.187 13.745 11.911 1.00 89.88 201 ASN A C 1
ATOM 1531 O O . ASN A 1 201 ? 3.198 13.509 12.612 1.00 89.88 201 ASN A O 1
ATOM 1535 N N . ALA A 1 202 ? 5.401 13.307 12.252 1.00 90.19 202 ALA A N 1
ATOM 1536 C CA . ALA A 1 202 ? 5.638 12.432 13.398 1.00 90.19 202 ALA A CA 1
ATOM 1537 C C . ALA A 1 202 ? 5.225 13.057 14.744 1.00 90.19 202 ALA A C 1
ATOM 1539 O O . ALA A 1 202 ? 4.745 12.334 15.618 1.00 90.19 202 ALA A O 1
ATOM 1540 N N . ALA A 1 203 ? 5.378 14.376 14.906 1.00 91.00 203 ALA A N 1
ATOM 1541 C CA . ALA A 1 203 ? 5.020 15.068 16.141 1.00 91.00 203 ALA A CA 1
ATOM 1542 C C . ALA A 1 203 ? 3.498 15.118 16.329 1.00 91.00 203 ALA A C 1
ATOM 1544 O O . ALA A 1 203 ? 3.008 14.787 17.408 1.00 91.00 203 ALA A O 1
ATOM 1545 N N . ILE A 1 204 ? 2.747 15.447 15.271 1.00 93.06 204 ILE A N 1
ATOM 1546 C CA . ILE A 1 204 ? 1.275 15.428 15.295 1.00 93.06 204 ILE A CA 1
ATOM 1547 C C . ILE A 1 204 ? 0.770 14.021 15.552 1.00 93.06 204 ILE A C 1
ATOM 1549 O O . ILE A 1 204 ? -0.065 13.825 16.430 1.00 93.06 204 ILE A O 1
ATOM 1553 N N . ARG A 1 205 ? 1.319 13.032 14.843 1.00 94.25 205 ARG A N 1
ATOM 1554 C CA . ARG A 1 205 ? 0.958 11.632 15.045 1.00 94.25 205 ARG A CA 1
ATOM 1555 C C . ARG A 1 205 ? 1.143 11.210 16.500 1.00 94.25 205 ARG A C 1
ATOM 1557 O O . ARG A 1 205 ? 0.236 10.626 17.086 1.00 94.25 205 ARG A O 1
ATOM 1564 N N . GLN A 1 206 ? 2.289 11.525 17.101 1.00 94.25 206 GLN A N 1
ATOM 1565 C CA . GLN A 1 206 ? 2.567 11.187 18.496 1.00 94.25 206 GLN A CA 1
ATOM 1566 C C . GLN A 1 206 ? 1.613 11.899 19.467 1.00 94.25 206 GLN A C 1
ATOM 1568 O O . GLN A 1 206 ? 1.075 11.255 20.366 1.00 94.25 206 GLN A O 1
ATOM 1573 N N . GLN A 1 207 ? 1.361 13.195 19.265 1.00 93.06 207 GLN A N 1
ATOM 1574 C CA . GLN A 1 207 ? 0.427 13.959 20.096 1.00 93.06 207 GLN A CA 1
ATOM 1575 C C . GLN A 1 207 ? -1.011 13.442 19.968 1.00 93.06 207 GLN A C 1
ATOM 1577 O O . GLN A 1 207 ? -1.695 13.284 20.976 1.00 93.06 207 GLN A O 1
ATOM 1582 N N . ALA A 1 208 ? -1.464 13.136 18.751 1.00 94.06 208 ALA A N 1
ATOM 1583 C CA . ALA A 1 208 ? -2.789 12.582 18.502 1.00 94.06 208 ALA A CA 1
ATOM 1584 C C . ALA A 1 208 ? -2.946 11.219 19.189 1.00 94.06 208 ALA A C 1
ATOM 1586 O O . ALA A 1 208 ? -3.933 10.994 19.883 1.00 94.06 208 ALA A O 1
ATOM 1587 N N . LEU A 1 209 ? -1.948 10.337 19.070 1.00 94.81 209 LEU A N 1
ATOM 1588 C CA . LEU A 1 209 ? -1.932 9.040 19.751 1.00 94.81 209 LEU A CA 1
ATOM 1589 C C . LEU A 1 209 ? -2.005 9.183 21.276 1.00 94.81 209 LEU A C 1
ATOM 1591 O O . LEU A 1 209 ? -2.786 8.482 21.921 1.00 94.81 209 LEU A O 1
ATOM 1595 N N . GLU A 1 210 ? -1.235 10.108 21.851 1.00 93.88 210 GLU A N 1
ATOM 1596 C CA . GLU A 1 210 ? -1.263 10.393 23.287 1.00 93.88 210 GLU A CA 1
ATOM 1597 C C . GLU A 1 210 ? -2.639 10.902 23.734 1.00 93.88 210 GLU A C 1
ATOM 1599 O O . GLU A 1 210 ? -3.208 10.367 24.690 1.00 93.88 210 GLU A O 1
ATOM 1604 N N . ARG A 1 211 ? -3.213 11.876 23.014 1.00 94.25 211 ARG A N 1
ATOM 1605 C CA . ARG A 1 211 ? -4.553 12.414 23.294 1.00 94.25 211 ARG A CA 1
ATOM 1606 C C . ARG A 1 211 ? -5.629 11.336 23.209 1.00 94.25 211 ARG A C 1
ATOM 1608 O O . ARG A 1 211 ? -6.452 11.233 24.113 1.00 94.25 211 ARG A O 1
ATOM 1615 N N . VAL A 1 212 ? -5.595 10.504 22.167 1.00 95.25 212 VAL A N 1
ATOM 1616 C CA . VAL A 1 212 ? -6.545 9.399 21.983 1.00 95.25 212 VAL A CA 1
ATOM 1617 C C . VAL A 1 212 ? -6.414 8.372 23.112 1.00 95.25 212 VAL A C 1
ATOM 1619 O O . VAL A 1 212 ? -7.422 7.960 23.675 1.00 95.25 212 VAL A O 1
ATOM 1622 N N . SER A 1 213 ? -5.194 7.996 23.510 1.00 92.94 213 SER A N 1
ATOM 1623 C CA . SER A 1 213 ? -4.987 7.017 24.593 1.00 92.94 213 SER A CA 1
ATOM 1624 C C . SER A 1 213 ? -5.539 7.465 25.953 1.00 92.94 213 SER A C 1
ATOM 1626 O O . SER A 1 213 ? -5.847 6.632 26.801 1.00 92.94 213 SER A O 1
ATOM 1628 N N . ARG A 1 214 ? -5.673 8.781 26.160 1.00 93.12 214 ARG A N 1
ATOM 1629 C CA . ARG A 1 214 ? -6.201 9.395 27.386 1.00 93.12 214 ARG A CA 1
ATOM 1630 C C . ARG A 1 214 ? -7.650 9.860 27.238 1.00 93.12 214 ARG A C 1
ATOM 1632 O O . ARG A 1 214 ? -8.163 10.517 28.143 1.00 93.12 214 ARG A O 1
ATOM 1639 N N . PHE A 1 215 ? -8.301 9.555 26.115 1.00 94.38 215 PHE A N 1
ATOM 1640 C CA . PHE A 1 215 ? -9.635 10.062 25.819 1.00 94.38 215 PHE A CA 1
ATOM 1641 C C . PHE A 1 215 ? -10.661 9.510 26.828 1.00 94.38 215 PHE A C 1
ATOM 1643 O O . PHE A 1 215 ? -10.766 8.287 26.988 1.00 94.38 215 PHE A O 1
ATOM 1650 N N . PRO A 1 216 ? -11.428 10.369 27.526 1.00 92.88 216 PRO A N 1
ATOM 1651 C CA . PRO A 1 216 ? -12.432 9.912 28.480 1.00 92.88 216 PRO A CA 1
ATOM 1652 C C . PRO A 1 216 ? -13.491 9.046 27.792 1.00 92.88 216 PRO A C 1
ATOM 1654 O O . PRO A 1 216 ? -14.105 9.469 26.816 1.00 92.88 216 PRO A O 1
ATOM 1657 N N . GLY A 1 217 ? -13.710 7.829 28.295 1.00 93.69 217 GLY A N 1
ATOM 1658 C CA . GLY A 1 217 ? -14.677 6.906 27.690 1.00 93.69 217 GLY A CA 1
ATOM 1659 C C . GLY A 1 217 ? -14.280 6.423 26.290 1.00 93.69 217 GLY A C 1
ATOM 1660 O O . GLY A 1 217 ? -15.167 6.151 25.485 1.00 93.69 217 GLY A O 1
ATOM 1661 N N . LEU A 1 218 ? -12.972 6.320 26.002 1.00 95.38 218 LEU A N 1
ATOM 1662 C CA . LEU A 1 218 ? -12.417 5.881 24.713 1.00 95.38 218 LEU A CA 1
ATOM 1663 C C . LEU A 1 218 ? -13.192 4.713 24.093 1.00 95.38 218 LEU A C 1
ATOM 1665 O O . LEU A 1 218 ? -13.621 4.809 22.950 1.00 95.38 218 LEU A O 1
ATOM 1669 N N . ASP A 1 219 ? -13.413 3.634 24.842 1.00 96.31 219 ASP A N 1
ATOM 1670 C CA . ASP A 1 219 ? -14.082 2.445 24.307 1.00 96.31 219 ASP A CA 1
ATOM 1671 C C . ASP A 1 219 ? -15.536 2.702 23.911 1.00 96.31 219 ASP A C 1
ATOM 1673 O O . ASP A 1 219 ? -15.986 2.182 22.897 1.00 96.31 219 ASP A O 1
ATOM 1677 N N . ASP A 1 220 ? -16.275 3.490 24.695 1.00 96.88 220 ASP A N 1
ATOM 1678 C CA . ASP A 1 220 ? -17.684 3.784 24.420 1.00 96.88 220 ASP A CA 1
ATOM 1679 C C . ASP A 1 220 ? -17.807 4.674 23.173 1.00 96.88 220 ASP A C 1
ATOM 1681 O O . ASP A 1 220 ? -18.680 4.469 22.332 1.00 96.88 220 ASP A O 1
ATOM 1685 N N . GLN A 1 221 ? -16.860 5.595 22.992 1.00 96.62 221 GLN A N 1
ATOM 1686 C CA . GLN A 1 221 ? -16.741 6.405 21.779 1.00 96.62 221 GLN A CA 1
ATOM 1687 C C . GLN A 1 221 ? -16.278 5.582 20.569 1.00 96.62 221 GLN A C 1
ATOM 1689 O O . GLN A 1 221 ? -16.775 5.774 19.462 1.00 96.62 221 GLN A O 1
ATOM 1694 N N . LEU A 1 222 ? -15.367 4.623 20.753 1.00 97.12 222 LEU A N 1
ATOM 1695 C CA . LEU A 1 222 ? -14.991 3.683 19.696 1.00 97.12 222 LEU A CA 1
ATOM 1696 C C . LEU A 1 222 ? -16.178 2.803 19.287 1.00 97.12 222 LEU A C 1
ATOM 1698 O O . LEU A 1 222 ? -16.355 2.567 18.097 1.00 97.12 222 LEU A O 1
ATOM 1702 N N . ILE A 1 223 ? -17.012 2.359 20.232 1.00 97.56 223 ILE A N 1
ATOM 1703 C CA . ILE A 1 223 ? -18.268 1.649 19.941 1.00 97.56 223 ILE A CA 1
ATOM 1704 C C . ILE A 1 223 ? -19.173 2.512 19.057 1.00 97.56 223 ILE A C 1
ATOM 1706 O O . ILE A 1 223 ? -19.636 2.030 18.025 1.00 97.56 223 ILE A O 1
ATOM 1710 N N . GLU A 1 224 ? -19.380 3.781 19.415 1.00 96.75 224 GLU A N 1
ATOM 1711 C CA . GLU A 1 224 ? -20.201 4.715 18.635 1.00 96.75 224 GLU A CA 1
ATOM 1712 C C . GLU A 1 224 ? -19.652 4.910 17.211 1.00 96.75 224 GLU A C 1
ATOM 1714 O O . GLU A 1 224 ? -20.395 4.817 16.231 1.00 96.75 224 GLU A O 1
ATOM 1719 N N . LEU A 1 225 ? -18.338 5.099 17.075 1.00 96.56 225 LEU A N 1
ATOM 1720 C CA . LEU A 1 225 ? -17.675 5.262 15.779 1.00 96.56 225 LEU A CA 1
ATOM 1721 C C . LEU A 1 225 ? -17.730 3.990 14.920 1.00 96.56 225 LEU A C 1
ATOM 1723 O O . LEU A 1 225 ? -17.930 4.071 13.706 1.00 96.56 225 LEU A O 1
ATOM 1727 N N . LEU A 1 226 ? -17.585 2.809 15.524 1.00 96.44 226 LEU A N 1
ATOM 1728 C CA . LEU A 1 226 ? -17.756 1.527 14.833 1.00 96.44 226 LEU A CA 1
ATOM 1729 C C . LEU A 1 226 ? -19.205 1.327 14.386 1.00 96.44 226 LEU A C 1
ATOM 1731 O O . LEU A 1 226 ? -19.450 0.882 13.262 1.00 96.44 226 LEU A O 1
ATOM 1735 N N . ASP A 1 227 ? -20.169 1.724 15.217 1.00 93.56 227 ASP A N 1
ATOM 1736 C CA . ASP A 1 227 ? -21.582 1.722 14.855 1.00 93.56 227 ASP A CA 1
ATOM 1737 C C . ASP A 1 227 ? -21.891 2.713 13.715 1.00 93.56 227 ASP A C 1
ATOM 1739 O O . ASP A 1 227 ? -22.881 2.523 13.007 1.00 93.56 227 ASP A O 1
ATOM 1743 N N . GLN A 1 228 ? -21.019 3.684 13.443 1.00 93.12 228 GLN A N 1
ATOM 1744 C CA . GLN A 1 228 ? -21.067 4.578 12.279 1.00 93.12 228 GLN A CA 1
ATOM 1745 C C . GLN A 1 228 ? -20.162 4.134 11.112 1.00 93.12 228 GLN A C 1
ATOM 1747 O O . GLN A 1 228 ? -20.052 4.850 10.121 1.00 93.12 228 GLN A O 1
ATOM 1752 N N . SER A 1 229 ? -19.546 2.946 11.184 1.00 90.06 229 SER A N 1
ATOM 1753 C CA . SER A 1 229 ? -18.618 2.426 10.163 1.00 90.06 229 SER A CA 1
ATOM 1754 C C . SER A 1 229 ? -17.386 3.317 9.924 1.00 90.06 229 SER A C 1
ATOM 1756 O O . SER A 1 229 ? -16.919 3.448 8.796 1.00 90.06 229 SER A O 1
ATOM 1758 N N . SER A 1 230 ? -16.837 3.928 10.979 1.00 94.25 230 SER A N 1
ATOM 1759 C CA . SER A 1 230 ? -15.609 4.727 10.887 1.00 94.25 230 SER A CA 1
ATOM 1760 C C . SER A 1 230 ? -14.382 3.862 10.553 1.00 94.25 230 SER A C 1
ATOM 1762 O O . SER A 1 230 ? -13.949 3.035 11.360 1.00 94.25 230 SER A O 1
ATOM 1764 N N . GLU A 1 231 ? -13.778 4.092 9.381 1.00 93.38 231 GLU A N 1
ATOM 1765 C CA . GLU A 1 231 ? -12.532 3.427 8.960 1.00 93.38 231 GLU A CA 1
ATOM 1766 C C . GLU 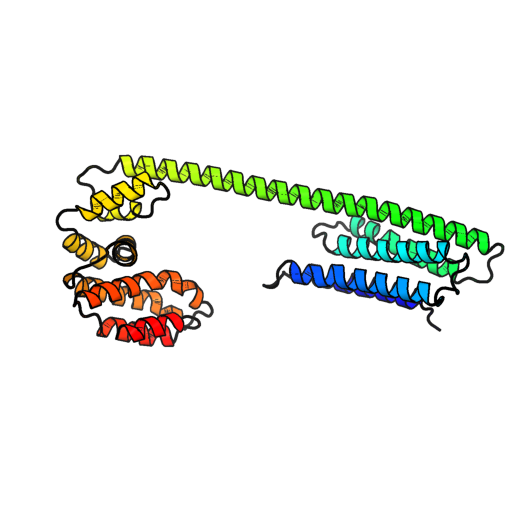A 1 231 ? -11.333 3.816 9.847 1.00 93.38 231 GLU A C 1
ATOM 1768 O O . GLU A 1 231 ? -10.444 2.994 10.093 1.00 93.38 231 GLU A O 1
ATOM 1773 N N . ASP A 1 232 ? -11.335 5.033 10.399 1.00 94.44 232 ASP A N 1
ATOM 1774 C CA . ASP A 1 232 ? -10.310 5.502 11.336 1.00 94.44 232 ASP A CA 1
ATOM 1775 C C . ASP A 1 232 ? -10.344 4.705 12.650 1.00 94.44 232 ASP A C 1
ATOM 1777 O O . ASP A 1 232 ? -9.298 4.286 13.153 1.00 94.44 232 ASP A O 1
ATOM 1781 N N . ALA A 1 233 ? -11.540 4.417 13.180 1.00 96.19 233 ALA A N 1
ATOM 1782 C CA . ALA A 1 233 ? -11.704 3.586 14.375 1.00 96.19 233 ALA A CA 1
ATOM 1783 C C . ALA A 1 233 ? -11.245 2.140 14.136 1.00 96.19 233 ALA A C 1
ATOM 1785 O O . ALA A 1 233 ? -10.534 1.570 14.971 1.00 96.19 233 ALA A O 1
ATOM 1786 N N . VAL A 1 234 ? -11.578 1.563 12.975 1.00 96.56 234 VAL A N 1
ATOM 1787 C CA . VAL A 1 234 ? -11.090 0.234 12.566 1.00 96.56 234 VAL A CA 1
ATOM 1788 C C . VAL A 1 234 ? -9.563 0.220 12.511 1.00 96.56 234 VAL A C 1
ATOM 1790 O O . VAL A 1 234 ? -8.924 -0.661 13.092 1.00 96.56 234 VAL A O 1
ATOM 1793 N N . SER A 1 235 ? -8.970 1.214 11.850 1.00 95.19 235 SER A N 1
ATOM 1794 C CA . SER A 1 235 ? -7.521 1.324 11.674 1.00 95.19 235 SER A CA 1
ATOM 1795 C C . SER A 1 235 ? -6.790 1.510 13.003 1.00 95.19 235 SER A C 1
ATOM 1797 O O . SER A 1 235 ? -5.747 0.882 13.218 1.00 95.19 235 SER A O 1
ATOM 1799 N N . TYR A 1 236 ? -7.349 2.315 13.910 1.00 96.50 236 TYR A N 1
ATOM 1800 C CA . TYR A 1 236 ? -6.824 2.516 15.256 1.00 96.50 236 TYR A CA 1
ATOM 1801 C C . TYR A 1 236 ? -6.861 1.225 16.081 1.00 96.50 236 TYR A C 1
ATOM 1803 O O . TYR A 1 236 ? -5.829 0.806 16.602 1.00 96.50 236 TYR A O 1
ATOM 1811 N N . ILE A 1 237 ? -8.001 0.531 16.148 1.00 96.69 237 ILE A N 1
ATOM 1812 C CA . ILE A 1 237 ? -8.124 -0.718 16.919 1.00 96.69 237 ILE A CA 1
ATOM 1813 C C . ILE A 1 237 ? -7.193 -1.803 16.360 1.00 96.69 237 ILE A C 1
ATOM 1815 O O . ILE A 1 237 ? -6.470 -2.474 17.102 1.00 96.69 237 ILE A O 1
ATOM 1819 N N . ALA A 1 238 ? -7.150 -1.950 15.036 1.00 96.12 238 ALA A N 1
ATOM 1820 C CA . ALA A 1 238 ? -6.347 -2.975 14.385 1.00 96.12 238 ALA A CA 1
ATOM 1821 C C . ALA A 1 238 ? -4.842 -2.784 14.619 1.00 96.12 238 ALA A C 1
ATOM 1823 O O . ALA A 1 238 ? -4.135 -3.753 14.908 1.00 96.12 238 ALA A O 1
ATOM 1824 N N . ASN A 1 239 ? -4.340 -1.551 14.522 1.00 95.12 239 ASN A N 1
ATOM 1825 C CA . ASN A 1 239 ? -2.898 -1.308 14.429 1.00 95.12 239 ASN A CA 1
ATOM 1826 C C . ASN A 1 239 ? -2.291 -0.597 15.643 1.00 95.12 239 ASN A C 1
ATOM 1828 O O . ASN A 1 239 ? -1.098 -0.759 15.874 1.00 95.12 239 ASN A O 1
ATOM 1832 N N . VAL A 1 240 ? -3.081 0.148 16.418 1.00 95.44 240 VAL A N 1
ATOM 1833 C CA . VAL A 1 240 ? -2.583 0.998 17.510 1.00 95.44 240 VAL A CA 1
ATOM 1834 C C . VAL A 1 240 ? -3.071 0.516 18.870 1.00 95.44 240 VAL A C 1
ATOM 1836 O O . VAL A 1 240 ? -2.260 0.353 19.776 1.00 95.44 240 VAL A O 1
ATOM 1839 N N . TYR A 1 241 ? -4.372 0.260 19.030 1.00 95.44 241 TYR A N 1
ATOM 1840 C CA . TYR A 1 241 ? -4.919 -0.150 20.321 1.00 95.44 241 TYR A CA 1
ATOM 1841 C C . TYR A 1 241 ? -4.407 -1.555 20.670 1.00 95.44 241 TYR A C 1
ATOM 1843 O O . TYR A 1 241 ? -4.782 -2.542 20.035 1.00 95.44 241 TYR A O 1
ATOM 1851 N N . GLU A 1 242 ? -3.484 -1.646 21.627 1.00 92.38 242 GLU A N 1
ATOM 1852 C CA . GLU A 1 242 ? -2.788 -2.894 21.952 1.00 92.38 242 GLU A CA 1
ATOM 1853 C C . GLU A 1 242 ? -3.738 -3.950 22.532 1.00 92.38 242 GLU A C 1
ATOM 1855 O O . GLU A 1 242 ? -3.778 -5.071 22.030 1.00 92.38 242 GLU A O 1
ATOM 1860 N N . ASN A 1 243 ? -4.562 -3.559 23.510 1.00 93.44 243 ASN A N 1
ATOM 1861 C CA . ASN A 1 243 ? -5.459 -4.450 24.249 1.00 93.44 243 ASN A CA 1
ATOM 1862 C C . ASN A 1 243 ? -6.909 -3.923 24.238 1.00 93.44 243 ASN A C 1
ATOM 1864 O O . ASN A 1 243 ? -7.382 -3.425 25.262 1.00 93.44 243 ASN A O 1
ATOM 1868 N N . PRO A 1 244 ? -7.617 -3.979 23.092 1.00 95.56 244 PRO A N 1
ATOM 1869 C CA . PRO A 1 244 ? -9.011 -3.553 23.013 1.00 95.56 244 PRO A CA 1
ATOM 1870 C C . PRO A 1 244 ? -9.909 -4.485 23.848 1.00 95.56 244 PRO A C 1
ATOM 1872 O O . PRO A 1 244 ? -9.731 -5.703 23.798 1.00 95.56 244 PRO A O 1
ATOM 1875 N N . PRO A 1 245 ? -10.889 -3.968 24.607 1.00 96.50 245 PRO A N 1
ATOM 1876 C CA . PRO A 1 245 ? -11.716 -4.799 25.478 1.00 96.50 245 PRO A CA 1
ATOM 1877 C C . PRO A 1 245 ? -12.758 -5.629 24.714 1.00 96.50 245 PRO A C 1
ATOM 1879 O O . PRO A 1 245 ? -13.282 -5.217 23.677 1.00 96.50 245 PRO A O 1
ATOM 1882 N N . ALA A 1 246 ? -13.174 -6.752 25.309 1.00 97.25 246 ALA A N 1
ATOM 1883 C CA . ALA A 1 246 ? -14.214 -7.636 24.769 1.00 97.25 246 ALA A CA 1
ATOM 1884 C C . ALA A 1 246 ? -15.552 -6.934 24.472 1.00 97.25 246 ALA A C 1
ATOM 1886 O O . ALA A 1 246 ? -16.282 -7.356 23.576 1.00 97.25 246 ALA A O 1
ATOM 1887 N N . ARG A 1 247 ? -15.874 -5.846 25.190 1.00 97.12 247 ARG A N 1
ATOM 1888 C CA . ARG A 1 247 ? -17.118 -5.079 24.994 1.00 97.12 247 ARG A CA 1
ATOM 1889 C C . ARG A 1 247 ? -17.247 -4.435 23.610 1.00 97.12 247 ARG A C 1
ATOM 1891 O O . ARG A 1 247 ? -18.353 -4.068 23.237 1.00 97.12 247 ARG A O 1
ATOM 1898 N N . LEU A 1 248 ? -16.156 -4.326 22.845 1.00 97.19 248 LEU A N 1
ATOM 1899 C CA . LEU A 1 248 ? -16.186 -3.848 21.458 1.00 97.19 248 LEU A CA 1
ATOM 1900 C C . LEU A 1 248 ? -16.788 -4.874 20.485 1.00 97.19 248 LEU A C 1
ATOM 1902 O O . LEU A 1 248 ? -17.189 -4.494 19.386 1.00 97.19 248 LEU A O 1
ATOM 1906 N N . ALA A 1 249 ? -16.874 -6.156 20.867 1.00 97.69 249 ALA A N 1
ATOM 1907 C CA . ALA A 1 249 ? -17.297 -7.232 19.970 1.00 97.69 249 ALA A CA 1
ATOM 1908 C C . ALA A 1 249 ? -18.670 -7.002 19.310 1.00 97.69 249 ALA A C 1
ATOM 1910 O O . ALA A 1 249 ? -18.745 -7.149 18.095 1.00 97.69 249 ALA A O 1
ATOM 1911 N N . PRO A 1 250 ? -19.740 -6.565 20.008 1.00 97.50 250 PRO A N 1
ATOM 1912 C CA . PRO A 1 250 ? -21.032 -6.344 19.356 1.00 97.50 250 PRO A CA 1
ATOM 1913 C C . PRO A 1 250 ? -20.991 -5.261 18.265 1.00 97.50 250 PRO A C 1
ATOM 1915 O O . PRO A 1 250 ? -21.581 -5.435 17.201 1.00 97.50 250 PRO A O 1
ATOM 1918 N N . ALA A 1 251 ? -20.282 -4.152 18.504 1.00 97.50 251 ALA A N 1
ATOM 1919 C CA . ALA A 1 251 ? -20.140 -3.074 17.523 1.00 97.50 251 ALA A CA 1
ATOM 1920 C C . ALA A 1 251 ? -19.242 -3.499 16.351 1.00 97.50 251 ALA A C 1
ATOM 1922 O O . ALA A 1 251 ? -19.567 -3.259 15.187 1.00 97.50 251 ALA A O 1
ATOM 1923 N N . TRP A 1 252 ? -18.148 -4.209 16.650 1.00 97.94 252 TRP A N 1
ATOM 1924 C CA . TRP A 1 252 ? -17.257 -4.768 15.636 1.00 97.94 252 TRP A CA 1
ATOM 1925 C C . TRP A 1 252 ? -17.971 -5.798 14.754 1.00 97.94 252 TRP A C 1
ATOM 1927 O O . TRP A 1 252 ? -17.820 -5.762 13.537 1.00 97.94 252 TRP A O 1
ATOM 1937 N N . GLY A 1 253 ? -18.801 -6.667 15.336 1.00 96.88 253 GLY A N 1
ATOM 1938 C CA . GLY A 1 253 ? -19.610 -7.647 14.610 1.00 96.88 253 GLY A CA 1
ATOM 1939 C C . GLY A 1 253 ? -20.570 -6.984 13.620 1.00 96.88 253 GLY A C 1
ATOM 1940 O O . GLY A 1 253 ? -20.521 -7.270 12.425 1.00 96.88 253 GLY A O 1
ATOM 1941 N N . LYS A 1 254 ? -21.355 -5.992 14.067 1.00 96.75 254 LYS A N 1
ATOM 1942 C CA . LYS A 1 254 ? -22.236 -5.205 13.177 1.00 96.75 254 LYS A CA 1
ATOM 1943 C C . LYS A 1 254 ? -21.477 -4.501 12.051 1.00 96.75 254 LYS A C 1
ATOM 1945 O O . LYS A 1 254 ? -22.011 -4.324 10.954 1.00 96.75 254 LYS A O 1
ATOM 1950 N N . MET A 1 255 ? -20.268 -4.023 12.332 1.00 96.25 255 MET A N 1
ATOM 1951 C CA . MET A 1 255 ? -19.406 -3.391 11.338 1.00 96.25 255 MET A CA 1
ATOM 1952 C C . MET A 1 255 ? -18.903 -4.428 10.318 1.00 96.25 255 MET A C 1
ATOM 1954 O O . MET A 1 255 ? -19.027 -4.191 9.116 1.00 96.25 255 MET A O 1
ATOM 1958 N N . LEU A 1 256 ? -18.460 -5.608 10.769 1.00 96.50 256 LEU A N 1
ATOM 1959 C CA . LEU A 1 256 ? -18.073 -6.722 9.897 1.00 96.50 256 LEU A CA 1
ATOM 1960 C C . LEU A 1 256 ? -19.227 -7.156 8.987 1.00 96.50 256 LEU A C 1
ATOM 1962 O O . LEU A 1 256 ? -19.003 -7.393 7.804 1.00 96.50 256 LEU A O 1
ATOM 1966 N N . GLU A 1 257 ? -20.455 -7.235 9.497 1.00 95.94 257 GLU A N 1
ATOM 1967 C CA . GLU A 1 257 ? -21.632 -7.562 8.684 1.00 95.94 257 GLU A CA 1
ATOM 1968 C C . GLU A 1 257 ? -21.919 -6.510 7.603 1.00 95.94 257 GLU A C 1
ATOM 1970 O O . GLU A 1 257 ? -22.289 -6.851 6.475 1.00 95.94 257 GLU A O 1
ATOM 1975 N N . ARG A 1 258 ? -21.765 -5.221 7.930 1.00 94.56 258 ARG A N 1
ATOM 1976 C CA . ARG A 1 258 ? -21.953 -4.121 6.971 1.00 94.56 258 ARG A CA 1
ATOM 1977 C C . ARG A 1 258 ? -20.911 -4.151 5.868 1.00 94.56 258 ARG A C 1
ATOM 1979 O O . ARG A 1 258 ? -21.268 -4.056 4.694 1.00 94.56 258 ARG A O 1
ATOM 1986 N N . GLU A 1 259 ? -19.649 -4.326 6.237 1.00 93.94 259 GLU A N 1
ATOM 1987 C CA . GLU A 1 259 ? -18.573 -4.444 5.260 1.00 93.94 259 GLU A CA 1
ATOM 1988 C C . GLU A 1 259 ? -18.761 -5.700 4.403 1.00 93.94 259 GLU A C 1
ATOM 1990 O O . GLU A 1 259 ? -18.636 -5.619 3.186 1.00 93.94 259 GLU A O 1
ATOM 1995 N N . LEU A 1 260 ? -19.196 -6.831 4.969 1.00 94.31 260 LEU A N 1
ATOM 1996 C CA . LEU A 1 260 ? -19.464 -8.034 4.176 1.00 94.31 260 LEU A CA 1
ATOM 1997 C C . LEU A 1 260 ? -20.477 -7.758 3.055 1.00 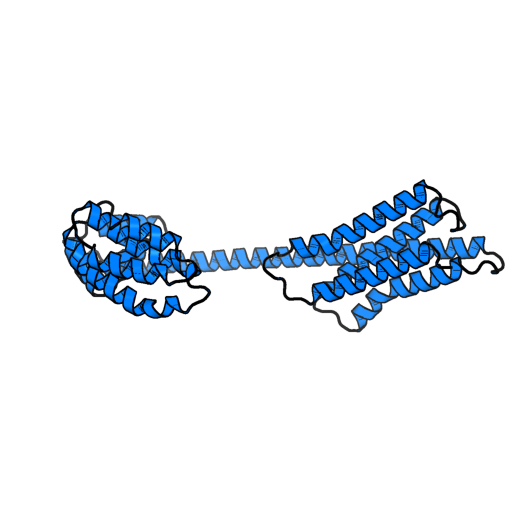94.31 260 LEU A C 1
ATOM 1999 O O . LEU A 1 260 ? -20.249 -8.146 1.913 1.00 94.31 260 LEU A O 1
ATOM 2003 N N . LYS A 1 261 ? -21.553 -7.019 3.354 1.00 93.44 261 LYS A N 1
ATOM 2004 C CA . LYS A 1 261 ? -22.551 -6.605 2.351 1.00 93.44 261 LYS A CA 1
ATOM 2005 C C . LYS A 1 261 ? -21.962 -5.678 1.286 1.00 93.44 261 LYS A C 1
ATOM 2007 O O . LYS A 1 261 ? -22.271 -5.834 0.109 1.00 93.44 261 LYS A O 1
ATOM 2012 N N . LYS A 1 262 ? -21.108 -4.726 1.676 1.00 90.62 262 LYS A N 1
ATOM 2013 C CA . LYS A 1 262 ? -20.412 -3.813 0.748 1.00 90.62 262 LYS A CA 1
ATOM 2014 C C . LYS A 1 262 ? -19.486 -4.576 -0.205 1.00 90.62 262 LYS A C 1
ATOM 2016 O O . LYS A 1 262 ? -19.392 -4.236 -1.383 1.00 90.62 262 LYS A O 1
ATOM 2021 N N . TRP A 1 263 ? -18.851 -5.635 0.289 1.00 88.38 263 TRP A N 1
ATOM 2022 C CA . TRP A 1 263 ? -17.871 -6.434 -0.443 1.00 88.38 263 TRP A CA 1
ATOM 2023 C C . TRP A 1 263 ? -18.440 -7.717 -1.071 1.00 88.38 263 TRP A C 1
ATOM 2025 O O . TRP A 1 263 ? -17.676 -8.511 -1.621 1.00 88.38 263 TRP A O 1
ATOM 2035 N N . ASP A 1 264 ? -19.761 -7.921 -1.057 1.00 88.31 264 ASP A N 1
ATOM 2036 C CA . ASP A 1 264 ? -20.406 -9.126 -1.608 1.00 88.31 264 ASP A CA 1
ATOM 2037 C C . ASP A 1 264 ? -20.142 -9.301 -3.121 1.00 88.31 264 ASP A C 1
ATOM 2039 O O . ASP A 1 264 ? -20.028 -10.407 -3.651 1.00 88.31 264 ASP A O 1
ATOM 2043 N N . SER A 1 265 ? -19.927 -8.188 -3.829 1.00 83.56 265 SER A N 1
ATOM 2044 C CA . SER A 1 265 ? -19.594 -8.184 -5.258 1.00 83.56 265 SER A CA 1
ATOM 2045 C C . SER A 1 265 ? -18.163 -8.646 -5.583 1.00 83.56 265 SER A C 1
ATOM 2047 O O . SER A 1 265 ? -17.888 -8.978 -6.739 1.00 83.56 265 SER A O 1
ATOM 2049 N N . LEU A 1 266 ? -17.251 -8.724 -4.599 1.00 81.38 266 LEU A N 1
ATOM 2050 C CA . LEU A 1 266 ? -15.846 -9.099 -4.838 1.00 81.38 266 LEU A CA 1
ATOM 2051 C C . LEU A 1 266 ? -15.679 -10.499 -5.419 1.00 81.38 266 LEU A C 1
ATOM 2053 O O . LEU A 1 266 ? -14.716 -10.734 -6.146 1.00 81.38 266 LEU A O 1
ATOM 2057 N N . GLN A 1 267 ? -16.598 -11.420 -5.131 1.00 80.25 267 GLN A N 1
ATOM 2058 C CA . GLN A 1 267 ? -16.519 -12.796 -5.628 1.00 80.25 267 GLN A CA 1
ATOM 2059 C C . GLN A 1 267 ? -16.528 -12.881 -7.165 1.00 80.25 267 GLN A C 1
ATOM 2061 O O . GLN A 1 267 ? -16.033 -13.852 -7.731 1.00 80.25 267 GLN A O 1
ATOM 2066 N N . TYR A 1 268 ? -17.037 -11.848 -7.843 1.00 83.25 268 TYR A N 1
ATOM 2067 C CA . TYR A 1 268 ? -17.068 -11.755 -9.303 1.00 83.25 268 TYR A CA 1
ATOM 2068 C C . TYR A 1 268 ? -15.891 -10.960 -9.890 1.00 83.25 268 TYR A C 1
ATOM 2070 O O . TYR A 1 268 ? -15.772 -10.853 -11.108 1.00 83.25 268 TYR A O 1
ATOM 2078 N N . ASN A 1 269 ? -15.024 -10.386 -9.051 1.00 85.12 269 ASN A N 1
ATOM 2079 C CA . ASN A 1 269 ? -13.915 -9.546 -9.487 1.00 85.12 269 ASN A CA 1
ATOM 2080 C C . ASN A 1 269 ? -12.639 -10.378 -9.704 1.00 85.12 269 ASN A C 1
ATOM 2082 O O . ASN A 1 269 ? -12.101 -10.978 -8.771 1.00 85.12 269 ASN A O 1
ATOM 2086 N N . GLU A 1 270 ? -12.102 -10.368 -10.928 1.00 83.44 270 GLU A N 1
ATOM 2087 C CA . GLU A 1 270 ? -10.874 -11.098 -11.276 1.00 83.44 270 GLU A CA 1
ATOM 2088 C C . GLU A 1 270 ? -9.623 -10.599 -10.537 1.00 83.44 270 GLU A C 1
ATOM 2090 O O . GLU A 1 270 ? -8.652 -11.347 -10.395 1.00 83.44 270 GLU A O 1
ATOM 2095 N N . HIS A 1 271 ? -9.666 -9.364 -10.036 1.00 85.50 271 HIS A N 1
ATOM 2096 C CA . HIS A 1 271 ? -8.603 -8.705 -9.285 1.00 85.50 271 HIS A CA 1
ATOM 2097 C C . HIS A 1 271 ? -8.934 -8.562 -7.793 1.00 85.50 271 HIS A C 1
ATOM 2099 O O . HIS A 1 271 ? -8.328 -7.740 -7.115 1.00 85.50 271 HIS A O 1
ATOM 2105 N N . ALA A 1 272 ? -9.859 -9.359 -7.241 1.00 81.75 272 ALA A N 1
ATOM 2106 C CA . ALA A 1 272 ? -10.227 -9.273 -5.823 1.00 81.75 272 ALA A CA 1
ATOM 2107 C C . ALA A 1 272 ? -9.013 -9.348 -4.867 1.00 81.75 272 ALA A C 1
ATOM 2109 O O . ALA A 1 272 ? -8.990 -8.657 -3.850 1.00 81.75 272 ALA A O 1
ATOM 2110 N N . GLY A 1 273 ? -7.967 -10.102 -5.226 1.00 82.81 273 GLY A N 1
ATOM 2111 C CA . GLY A 1 273 ? -6.719 -10.196 -4.459 1.00 82.81 273 GLY A CA 1
ATOM 2112 C C . GLY A 1 273 ? -5.990 -8.867 -4.207 1.00 82.81 273 GLY A C 1
ATOM 2113 O O . GLY A 1 273 ? -5.303 -8.742 -3.198 1.00 82.81 273 GLY A O 1
ATOM 2114 N N . THR A 1 274 ? -6.163 -7.836 -5.046 1.00 88.06 274 THR A N 1
ATOM 2115 C CA . THR A 1 274 ? -5.511 -6.529 -4.812 1.00 88.06 274 THR A CA 1
ATOM 2116 C C . THR A 1 274 ? -6.065 -5.801 -3.587 1.00 88.06 274 THR A C 1
ATOM 2118 O O . THR A 1 274 ? -5.423 -4.888 -3.077 1.00 88.06 274 THR A O 1
ATOM 2121 N N . TRP A 1 275 ? -7.238 -6.210 -3.097 1.00 87.94 275 TRP A N 1
ATOM 2122 C CA . TRP A 1 275 ? -7.926 -5.601 -1.958 1.00 87.94 275 TRP A CA 1
ATOM 2123 C C . TRP A 1 275 ? -7.568 -6.239 -0.611 1.00 87.94 275 TRP A C 1
ATOM 2125 O O . TRP A 1 275 ? -8.080 -5.811 0.422 1.00 87.94 275 TRP A O 1
ATOM 2135 N N . GLU A 1 276 ? -6.677 -7.238 -0.584 1.00 90.62 276 GLU A N 1
ATOM 2136 C CA . GLU A 1 276 ? -6.294 -7.937 0.650 1.00 90.62 276 GLU A CA 1
ATOM 2137 C C . GLU A 1 276 ? -5.804 -6.972 1.742 1.00 90.62 276 GLU A C 1
ATOM 2139 O O . GLU A 1 276 ? -6.182 -7.108 2.907 1.00 90.62 276 GLU A O 1
ATOM 2144 N N . GLN A 1 277 ? -5.010 -5.960 1.373 1.00 89.81 277 GLN A N 1
ATOM 2145 C CA . GLN A 1 277 ? -4.482 -4.983 2.332 1.00 89.81 277 GLN A CA 1
ATOM 2146 C C . GLN A 1 277 ? -5.578 -4.113 2.952 1.00 89.81 277 GLN A C 1
ATOM 2148 O O . GLN A 1 277 ? -5.474 -3.760 4.124 1.00 89.81 277 GLN A O 1
ATOM 2153 N N . ASN A 1 278 ? -6.646 -3.825 2.208 1.00 90.44 278 ASN A N 1
ATOM 2154 C CA . ASN A 1 278 ? -7.777 -3.033 2.686 1.00 90.44 278 ASN A CA 1
ATOM 2155 C C . ASN A 1 278 ? -8.645 -3.839 3.660 1.00 90.44 278 ASN A C 1
ATOM 2157 O O . ASN A 1 278 ? -9.206 -3.279 4.594 1.00 90.44 278 ASN A O 1
ATOM 2161 N N . LEU A 1 279 ? -8.735 -5.159 3.465 1.00 93.56 279 LEU A N 1
ATOM 2162 C CA . LEU A 1 279 ? -9.538 -6.045 4.310 1.00 93.56 279 LEU A CA 1
ATOM 2163 C C . LEU A 1 279 ? -8.801 -6.499 5.584 1.00 93.56 279 LEU A C 1
ATOM 2165 O O . LEU A 1 279 ? -9.416 -6.839 6.592 1.00 93.56 279 LEU A O 1
ATOM 2169 N N . LYS A 1 280 ? -7.466 -6.491 5.573 1.00 94.75 280 LYS A N 1
ATOM 2170 C CA . LYS A 1 280 ? -6.633 -6.973 6.684 1.00 94.75 280 LYS A CA 1
ATOM 2171 C C . LYS A 1 280 ? -6.884 -6.280 8.039 1.00 94.75 280 LYS A C 1
ATOM 2173 O O . LYS A 1 280 ? -6.884 -6.997 9.046 1.00 94.75 280 LYS A O 1
ATOM 2178 N N . PRO A 1 281 ? -7.097 -4.950 8.130 1.00 95.94 281 PRO A N 1
ATOM 2179 C CA . PRO A 1 281 ? -7.375 -4.279 9.403 1.00 95.94 281 PRO A CA 1
ATOM 2180 C C . PRO A 1 281 ? -8.602 -4.840 10.134 1.00 95.94 281 PRO A C 1
ATOM 2182 O O . PRO A 1 281 ? -8.541 -5.059 11.342 1.00 95.94 281 PRO A O 1
ATOM 2185 N N . TYR A 1 282 ? -9.672 -5.176 9.407 1.00 96.69 282 TYR A N 1
ATOM 2186 C CA . TYR A 1 282 ? -10.909 -5.719 9.977 1.00 96.69 282 TYR A CA 1
ATOM 2187 C C . TYR A 1 282 ? -10.683 -7.021 10.754 1.00 96.69 282 TYR A C 1
ATOM 2189 O O . TYR A 1 282 ? -11.183 -7.200 11.867 1.00 96.69 282 TYR A O 1
ATOM 2197 N N . PHE A 1 283 ? -9.870 -7.918 10.199 1.00 97.44 283 PHE A N 1
ATOM 2198 C CA . PHE A 1 283 ? -9.593 -9.211 10.821 1.00 97.44 283 PHE A CA 1
ATOM 2199 C C . PHE A 1 283 ? -8.509 -9.128 11.899 1.00 97.44 283 PHE A C 1
ATOM 2201 O O . PHE A 1 283 ? -8.575 -9.854 12.888 1.00 97.44 283 PHE A O 1
ATOM 2208 N N . LYS A 1 284 ? -7.543 -8.210 11.767 1.00 96.69 284 LYS A N 1
ATOM 2209 C CA . LYS A 1 284 ? -6.584 -7.919 12.845 1.00 96.69 284 LYS A CA 1
ATOM 2210 C C . LYS A 1 284 ? -7.277 -7.372 14.094 1.00 96.69 284 LYS A C 1
ATOM 2212 O O . LYS A 1 284 ? -6.965 -7.805 15.199 1.00 96.69 284 LYS A O 1
ATOM 2217 N N . GLY A 1 285 ? -8.211 -6.434 13.929 1.00 96.50 285 GLY A N 1
ATOM 2218 C CA . GLY A 1 285 ? -8.993 -5.921 15.053 1.00 96.50 285 GLY A CA 1
ATOM 2219 C C . GLY A 1 285 ? -9.879 -7.004 15.675 1.00 96.50 285 GLY A C 1
ATOM 2220 O O . GLY A 1 285 ? -9.887 -7.146 16.896 1.00 96.50 285 GLY A O 1
ATOM 2221 N N . ALA A 1 286 ? -10.519 -7.845 14.849 1.00 97.38 286 ALA A N 1
ATOM 2222 C CA . ALA A 1 286 ? -11.302 -8.986 15.330 1.00 97.38 286 ALA A CA 1
ATOM 2223 C C . ALA A 1 286 ? -10.464 -9.956 16.181 1.00 97.38 286 ALA A C 1
ATOM 2225 O O . ALA A 1 286 ? -10.876 -10.311 17.282 1.00 97.38 286 ALA A O 1
ATOM 2226 N N . GLN A 1 287 ? -9.259 -10.312 15.718 1.00 97.62 287 GLN A N 1
ATOM 2227 C CA . GLN A 1 287 ? -8.326 -11.157 16.466 1.00 97.62 287 GLN A CA 1
ATOM 2228 C C . GLN A 1 287 ? -8.023 -10.580 17.855 1.00 97.62 287 GLN A C 1
ATOM 2230 O O . GLN A 1 287 ? -8.094 -11.299 18.849 1.00 97.62 287 GLN A O 1
ATOM 2235 N N . LYS A 1 288 ? -7.699 -9.284 17.942 1.00 97.56 288 LYS A N 1
ATOM 2236 C CA . LYS A 1 288 ? -7.402 -8.634 19.227 1.00 97.56 288 LYS A CA 1
ATOM 2237 C C . LYS A 1 288 ? -8.602 -8.655 20.177 1.00 97.56 288 LYS A C 1
ATOM 2239 O O . LYS A 1 288 ? -8.442 -8.965 21.353 1.00 97.56 288 LYS A O 1
ATOM 2244 N N . ILE A 1 289 ? -9.802 -8.376 19.668 1.00 97.62 289 ILE A N 1
ATOM 2245 C CA . ILE A 1 289 ? -11.038 -8.400 20.464 1.00 97.62 289 ILE A CA 1
ATOM 2246 C C . ILE A 1 289 ? -11.354 -9.825 20.951 1.00 97.62 289 ILE A C 1
ATOM 2248 O O . ILE A 1 289 ? -11.751 -10.001 22.105 1.00 97.62 289 ILE A O 1
ATOM 2252 N N . GLN A 1 290 ? -11.127 -10.847 20.120 1.00 96.38 290 GLN A N 1
ATOM 2253 C CA . GLN A 1 290 ? -11.279 -12.251 20.518 1.00 96.38 290 GLN A CA 1
ATOM 2254 C C . GLN A 1 290 ? -10.280 -12.669 21.596 1.00 96.38 290 GLN A C 1
ATOM 2256 O O . GLN A 1 290 ? -10.671 -13.342 22.548 1.00 96.38 290 GLN A O 1
ATOM 2261 N N . LEU A 1 291 ? -9.020 -12.229 21.503 1.00 96.69 291 LEU A N 1
ATOM 2262 C CA . LEU A 1 291 ? -8.015 -12.469 22.545 1.00 96.69 291 LEU A CA 1
ATOM 2263 C C . LEU A 1 291 ? -8.413 -11.845 23.891 1.00 96.69 291 LEU A C 1
ATOM 2265 O O . LEU A 1 291 ? -8.102 -12.407 24.938 1.00 96.69 291 LEU A O 1
ATOM 2269 N N . ALA A 1 292 ? -9.145 -10.729 23.873 1.00 96.00 292 ALA A N 1
ATOM 2270 C CA . ALA A 1 292 ? -9.709 -10.113 25.072 1.00 96.00 292 ALA A CA 1
ATOM 2271 C C . ALA A 1 292 ? -10.980 -10.815 25.601 1.00 96.00 292 ALA A C 1
ATOM 2273 O O . ALA A 1 292 ? -11.506 -10.410 26.637 1.00 96.00 292 ALA A O 1
ATOM 2274 N N . GLY A 1 293 ? -11.482 -11.850 24.914 1.00 96.38 293 GLY A N 1
ATOM 2275 C CA . GLY A 1 293 ? -12.668 -12.626 25.294 1.00 96.38 293 GLY A CA 1
ATOM 2276 C C . GLY A 1 293 ? -13.973 -12.218 24.596 1.00 96.38 293 GLY A C 1
ATOM 2277 O O . GLY A 1 293 ? -15.036 -12.715 24.964 1.00 96.38 293 GLY A O 1
ATOM 2278 N N . GLY A 1 294 ? -13.932 -11.320 23.606 1.00 96.31 294 GLY A N 1
ATOM 2279 C CA . GLY A 1 294 ? -15.106 -10.934 22.818 1.00 96.31 294 GLY A CA 1
ATOM 2280 C C . GLY A 1 294 ? -15.416 -11.946 21.710 1.00 96.31 294 GLY A C 1
ATOM 2281 O O . GLY A 1 294 ? -14.555 -12.253 20.894 1.00 96.31 294 GLY A O 1
ATOM 2282 N N . SER A 1 295 ? -16.643 -12.466 21.640 1.00 95.31 295 SER A N 1
ATOM 2283 C CA . SER A 1 295 ? -17.014 -13.432 20.592 1.00 95.31 295 SER A CA 1
ATOM 2284 C C . SER A 1 295 ? -17.382 -12.736 19.278 1.00 95.31 295 SER A C 1
ATOM 2286 O O . SER A 1 295 ? -18.244 -11.863 19.272 1.00 95.31 295 SER A O 1
ATOM 2288 N N . LEU A 1 296 ? -16.746 -13.159 18.179 1.00 96.75 296 LEU A N 1
ATOM 2289 C CA . LEU A 1 296 ? -17.010 -12.735 16.791 1.00 96.75 296 LEU A CA 1
ATOM 2290 C C . LEU A 1 296 ? -17.136 -13.945 15.840 1.00 96.75 296 LEU A C 1
ATOM 2292 O O . LEU A 1 296 ? -16.918 -13.840 14.632 1.00 96.75 296 LEU A O 1
ATOM 2296 N N . HIS A 1 297 ? -17.392 -15.135 16.398 1.00 96.06 297 HIS A N 1
ATOM 2297 C CA . HIS A 1 297 ? -17.297 -16.401 15.664 1.00 96.06 297 HIS A CA 1
ATOM 2298 C C . HIS A 1 297 ? -18.261 -16.455 14.470 1.00 96.06 297 HIS A C 1
ATOM 2300 O O . HIS A 1 297 ? -17.868 -16.861 13.378 1.00 96.06 297 HIS A O 1
ATOM 2306 N N . ASN A 1 298 ? -19.504 -16.000 14.652 1.00 96.12 298 ASN A N 1
ATOM 2307 C CA . ASN A 1 298 ? -20.531 -16.053 13.610 1.00 96.12 298 ASN A CA 1
ATOM 2308 C C . ASN A 1 298 ? -20.166 -15.152 12.422 1.00 96.12 298 ASN A C 1
ATOM 2310 O O . ASN A 1 298 ? -20.230 -15.567 11.266 1.00 96.12 298 ASN A O 1
ATOM 2314 N N . GLU A 1 299 ? -19.736 -13.926 12.706 1.00 97.12 299 GLU A N 1
ATOM 2315 C CA . GLU A 1 299 ? -19.385 -12.923 11.707 1.00 97.12 299 GLU A CA 1
ATOM 2316 C C . GLU A 1 299 ? -18.129 -13.340 10.934 1.00 97.12 299 GLU A C 1
ATOM 2318 O O . GLU A 1 299 ? -18.093 -13.259 9.703 1.00 97.12 299 GLU A O 1
ATOM 2323 N N . LEU A 1 300 ? -17.114 -13.858 11.634 1.00 97.44 300 LEU A N 1
ATOM 2324 C CA . LEU A 1 300 ? -15.897 -14.378 11.009 1.00 97.44 300 LEU A CA 1
ATOM 2325 C C . LEU A 1 300 ? -16.171 -15.629 10.166 1.00 97.44 300 LEU A C 1
ATOM 2327 O O . LEU A 1 300 ? -15.547 -15.802 9.119 1.00 97.44 300 LEU A O 1
ATOM 2331 N N . GLN A 1 301 ? -17.126 -16.477 10.561 1.00 97.56 301 GLN A N 1
ATOM 2332 C CA . GLN A 1 301 ? -17.503 -17.654 9.781 1.00 97.56 301 GLN A CA 1
ATOM 2333 C C . GLN A 1 301 ? -18.121 -17.252 8.436 1.00 97.56 301 GLN A C 1
ATOM 2335 O O . GLN A 1 301 ? -17.765 -17.829 7.404 1.00 97.56 301 GLN A O 1
ATOM 2340 N N . LEU A 1 302 ? -18.994 -16.240 8.429 1.00 96.62 302 LEU A N 1
ATOM 2341 C CA . LEU A 1 302 ? -19.579 -15.691 7.203 1.00 96.62 302 LEU A CA 1
ATOM 2342 C C . LEU A 1 302 ? -18.508 -15.070 6.299 1.00 96.62 302 LEU A C 1
ATOM 2344 O O . LEU A 1 302 ? -18.462 -15.357 5.101 1.00 96.62 302 LEU A O 1
ATOM 2348 N N . TRP A 1 303 ? -17.591 -14.290 6.874 1.00 97.06 303 TRP A N 1
ATOM 2349 C CA . TRP A 1 303 ? -16.461 -13.729 6.135 1.00 97.06 303 TRP A CA 1
ATOM 2350 C C . TRP A 1 303 ? -15.548 -14.800 5.545 1.00 97.06 303 TRP A C 1
ATOM 2352 O O . TRP A 1 303 ? -15.158 -14.697 4.386 1.00 97.06 303 TRP A O 1
ATOM 2362 N N . HIS A 1 304 ? -15.234 -15.854 6.296 1.00 97.00 304 HIS A N 1
ATOM 2363 C CA . HIS A 1 304 ? -14.432 -16.965 5.794 1.00 97.00 304 HIS A CA 1
ATOM 2364 C C . HIS A 1 304 ? -15.091 -17.631 4.578 1.00 97.00 304 HIS A C 1
ATOM 2366 O O . HIS A 1 304 ? -14.432 -17.828 3.557 1.00 97.00 304 HIS A O 1
ATOM 2372 N N . GLN A 1 305 ? -16.394 -17.923 4.652 1.00 95.38 305 GLN A N 1
ATOM 2373 C CA . GLN A 1 305 ? -17.148 -18.497 3.531 1.00 95.38 305 GLN A CA 1
ATOM 2374 C C . GLN A 1 305 ? -17.157 -17.582 2.299 1.00 95.38 305 GLN A C 1
ATOM 2376 O O . GLN A 1 305 ? -17.108 -18.076 1.172 1.00 95.38 305 GLN A O 1
ATOM 2381 N N . HIS A 1 306 ? -17.216 -16.264 2.503 1.00 94.75 306 HIS A N 1
ATOM 2382 C CA . HIS A 1 306 ? -17.149 -15.281 1.423 1.00 94.75 306 HIS A CA 1
ATOM 2383 C C . HIS A 1 306 ? -15.764 -15.226 0.777 1.00 94.75 306 HIS A C 1
ATOM 2385 O O . HIS A 1 306 ? -15.625 -15.417 -0.429 1.00 94.75 306 HIS A O 1
ATOM 2391 N N . LEU A 1 307 ? -14.714 -15.053 1.586 1.00 94.56 307 LEU A N 1
ATOM 2392 C CA . LEU A 1 307 ? -13.334 -14.926 1.110 1.00 94.56 307 LEU A CA 1
ATOM 2393 C C . LEU A 1 307 ? -12.853 -16.165 0.349 1.00 94.56 307 LEU A C 1
ATOM 2395 O O . LEU A 1 307 ? -12.079 -16.028 -0.595 1.00 94.56 307 LEU A O 1
ATOM 2399 N N . GLN A 1 308 ? -13.336 -17.361 0.704 1.00 94.75 308 GLN A N 1
ATOM 2400 C CA . GLN A 1 308 ? -13.033 -18.594 -0.031 1.00 94.75 308 GLN A CA 1
ATOM 2401 C C . GLN A 1 308 ? -13.519 -18.580 -1.486 1.00 94.75 308 GLN A C 1
ATOM 2403 O O . GLN A 1 308 ? -12.932 -19.255 -2.331 1.00 94.75 308 GLN A O 1
ATOM 2408 N N . LYS A 1 309 ? -14.581 -17.827 -1.788 1.00 92.75 309 LYS A N 1
ATOM 2409 C CA . LYS A 1 309 ? -15.124 -17.697 -3.147 1.00 92.75 309 LYS A CA 1
ATOM 2410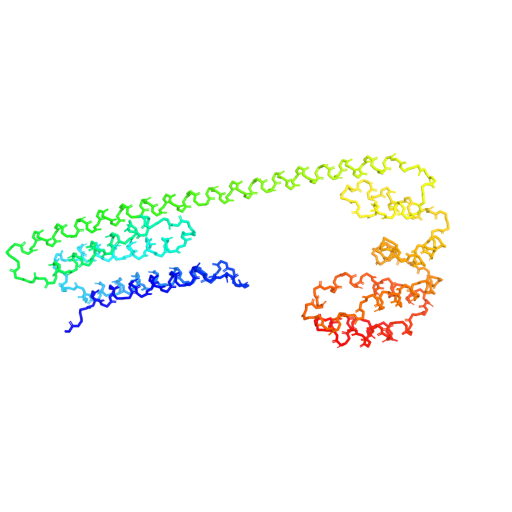 C C . LYS A 1 309 ? -14.384 -16.639 -3.968 1.00 92.75 309 LYS A C 1
ATOM 2412 O O . LYS A 1 309 ? -14.473 -16.649 -5.192 1.00 92.75 309 LYS A O 1
ATOM 2417 N N . CYS A 1 310 ? -13.646 -15.739 -3.319 1.00 91.12 310 CYS A N 1
ATOM 2418 C CA . CYS A 1 310 ? -12.962 -14.624 -3.966 1.00 91.12 310 CYS A CA 1
ATOM 2419 C C . CYS A 1 310 ? -11.583 -15.027 -4.513 1.00 91.12 310 CYS A C 1
ATOM 2421 O O . CYS A 1 310 ? -10.717 -15.540 -3.798 1.00 91.12 310 CYS A O 1
ATOM 2423 N N . LYS A 1 311 ? -11.328 -14.723 -5.791 1.00 88.69 311 LYS A N 1
ATOM 2424 C CA . LYS A 1 311 ? -10.050 -15.026 -6.448 1.00 88.69 311 LYS A CA 1
ATOM 2425 C C . LYS A 1 311 ? -8.910 -14.188 -5.853 1.00 88.69 311 LYS A C 1
ATOM 2427 O O . LYS A 1 311 ? -8.943 -12.963 -5.875 1.00 88.69 311 LYS A O 1
ATOM 2432 N N . GLY A 1 312 ? -7.867 -14.857 -5.362 1.00 88.12 312 GLY A N 1
ATOM 2433 C CA . GLY A 1 312 ? -6.670 -14.200 -4.825 1.00 88.12 312 GLY A CA 1
ATOM 2434 C C . GLY A 1 312 ? -6.746 -13.779 -3.352 1.00 88.12 312 GLY A C 1
ATOM 2435 O O . GLY A 1 312 ? -5.789 -13.190 -2.877 1.00 88.12 312 GLY A O 1
ATOM 2436 N N . LEU A 1 313 ? -7.819 -14.111 -2.618 1.00 92.06 313 LEU A N 1
ATOM 2437 C CA . LEU A 1 313 ? -7.956 -13.829 -1.174 1.00 92.06 313 LEU A CA 1
ATOM 2438 C C . LEU A 1 313 ? -7.814 -15.080 -0.283 1.00 92.06 313 LEU A C 1
ATOM 2440 O O . LEU A 1 313 ? -8.208 -15.080 0.882 1.00 92.06 313 LEU A O 1
ATOM 2444 N N . GLY A 1 314 ? -7.232 -16.162 -0.812 1.00 90.38 314 GLY A N 1
ATOM 2445 C CA . GLY A 1 314 ? -7.090 -17.434 -0.091 1.00 90.38 314 GLY A CA 1
ATOM 2446 C C . GLY A 1 314 ? -6.193 -17.357 1.153 1.00 90.38 314 GLY A C 1
ATOM 2447 O O . GLY A 1 314 ? -6.474 -18.017 2.151 1.00 90.38 314 GLY A O 1
ATOM 2448 N N . SER A 1 315 ? -5.147 -16.524 1.134 1.00 91.56 315 SER A N 1
ATOM 2449 C CA . SER A 1 315 ? -4.313 -16.219 2.311 1.00 91.56 315 SER A CA 1
ATOM 2450 C C . SER A 1 315 ? -5.148 -15.616 3.438 1.00 91.56 315 SER A C 1
ATOM 2452 O O . SER A 1 315 ? -5.070 -16.064 4.582 1.00 91.56 315 SER A O 1
ATOM 2454 N N . LEU A 1 316 ? -5.989 -14.641 3.097 1.00 93.06 316 LEU A N 1
ATOM 2455 C CA . LEU A 1 316 ? -6.860 -13.959 4.039 1.00 93.06 316 LEU A CA 1
ATOM 2456 C C . LEU A 1 316 ? -7.950 -14.890 4.571 1.00 93.06 316 LEU A C 1
ATOM 2458 O O . LEU A 1 316 ? -8.195 -14.908 5.772 1.00 93.06 316 LEU A O 1
ATOM 2462 N N . ALA A 1 317 ? -8.538 -15.730 3.715 1.00 94.62 317 ALA A N 1
ATOM 2463 C CA . ALA A 1 317 ? -9.473 -16.765 4.149 1.00 94.62 317 ALA A CA 1
ATOM 2464 C C . ALA A 1 317 ? -8.826 -17.711 5.178 1.00 94.62 317 ALA A C 1
ATOM 2466 O O . ALA A 1 317 ? -9.408 -17.973 6.228 1.00 94.62 317 ALA A O 1
ATOM 2467 N N . ASN A 1 318 ? -7.594 -18.171 4.933 1.00 95.19 318 ASN A N 1
ATOM 2468 C CA . ASN A 1 318 ? -6.863 -19.014 5.883 1.00 95.19 318 ASN A CA 1
ATOM 2469 C C . ASN A 1 318 ? -6.555 -18.290 7.200 1.00 95.19 318 ASN A C 1
ATOM 2471 O O . ASN A 1 318 ? -6.639 -18.908 8.260 1.00 95.19 318 ASN A O 1
ATOM 2475 N N . PHE A 1 319 ? -6.231 -16.995 7.145 1.00 95.31 319 PHE A N 1
ATOM 2476 C CA . PHE A 1 319 ? -6.057 -16.178 8.345 1.00 95.31 319 PHE A CA 1
ATOM 2477 C C . PHE A 1 319 ? -7.346 -16.132 9.172 1.00 95.31 319 PHE A C 1
ATOM 2479 O O . PHE A 1 319 ? -7.308 -16.459 10.353 1.00 95.31 319 PHE A O 1
ATOM 2486 N N . VAL A 1 320 ? -8.488 -15.821 8.547 1.00 95.75 320 VAL A N 1
ATOM 2487 C CA . VAL A 1 320 ? -9.796 -15.785 9.225 1.00 95.75 320 VAL A CA 1
ATOM 2488 C C . VAL A 1 320 ? -10.173 -17.155 9.786 1.00 95.75 320 VAL A C 1
ATOM 2490 O O . VAL A 1 320 ? -10.661 -17.238 10.906 1.00 95.75 320 VAL A O 1
ATOM 2493 N N . LYS A 1 321 ? -9.887 -18.243 9.065 1.00 96.19 321 LYS A N 1
ATOM 2494 C CA . LYS A 1 321 ? -10.106 -19.609 9.559 1.00 96.19 321 LYS A CA 1
ATOM 2495 C C . LYS A 1 321 ? -9.337 -19.901 10.849 1.00 96.19 321 LYS A C 1
ATOM 2497 O O . LYS A 1 321 ? -9.844 -20.630 11.686 1.00 96.19 321 LYS A O 1
ATOM 2502 N N . GLY A 1 322 ? -8.130 -19.357 11.004 1.00 93.62 322 GLY A N 1
ATOM 2503 C CA . GLY A 1 322 ? -7.337 -19.503 12.229 1.00 93.62 322 GLY A CA 1
ATOM 2504 C C . GLY A 1 322 ? -7.891 -18.736 13.435 1.00 93.62 322 GLY A C 1
ATOM 2505 O O . GLY A 1 322 ? -7.407 -18.944 14.543 1.00 93.62 322 GLY A O 1
ATOM 2506 N N . LEU A 1 323 ? -8.870 -17.851 13.222 1.00 93.88 323 LEU A N 1
ATOM 2507 C CA . LEU A 1 323 ? -9.566 -17.096 14.267 1.00 93.88 323 LEU A CA 1
ATOM 2508 C C . LEU A 1 323 ? -10.883 -17.759 14.719 1.00 93.88 323 LEU A C 1
ATOM 2510 O O . LEU A 1 323 ? -11.510 -17.276 15.666 1.00 93.88 323 LEU A O 1
ATOM 2514 N N . LEU A 1 324 ? -11.325 -18.814 14.024 1.00 92.69 324 LEU A 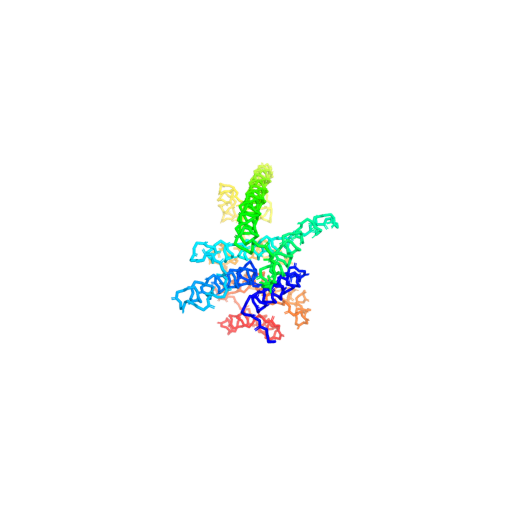N 1
ATOM 2515 C CA . LEU A 1 324 ? -12.538 -19.584 14.325 1.00 92.69 324 LEU A CA 1
ATOM 2516 C C . LEU A 1 324 ? -12.242 -20.744 15.273 1.00 92.69 324 LEU A C 1
ATOM 2518 O O . LEU A 1 324 ? -13.100 -20.955 16.159 1.00 92.69 324 LEU A O 1
#

Foldseek 3Di:
DDQPLNVLLVLLVVLLVVLLVVLPDDDPPVPCVVNCCSQPVSLVVLLVVLVVCLVVCVCVLQPDPSVLSVLLSLLSSLLSNLSSLLSNPPDDDPVSVVVNCVSSVLNVVLVVLSPPPPDDPSVVSSVVSSVVSNVVSVVSCVVSVVVVVVVVVVVVVVVVVVVVVVVVVLVVVLVVLVVQLVPADLPRQLLSLLVQCPRPPPVSVVVSLVSLVPPVVNLVSLLVCLLVLRPSSLQCLLPPVQARALVSQVSLLVSLVVVCVVCLCQLVPQVSLVCLVVCNSSLSSVLRSVVNVHDNPVSLVSVLVSQVSGPNSVVVSVSSVVSD

Secondary structure (DSSP, 8-state):
---HHHHHHHHHHHHHHHHHHHHTS---TTHHHHHHHHHHHHHHHHHHHHHHHHHTTTTTTSTTHHHHHHHHHHHHHHHHHHHHHHHT-TT--HHHHHHHHHHHHHHHHHHHHHT-TT-TTHHHHHHHHHHHHHHHHHHHHHHHHHHHHHHHHHHHHHHHHHHHHHHHHHHHHHHHHHHHHTT--TT--HHHHHGGGG-SSHHHHHHHHHHHHT-TTHHHHHHHHHHTT-HHHHHHHHHT-SS--GGGHHHHHHHHHHHHHHTGGGGG-TTGGGGHHHHHHHHHHHHHHHHTT---HHHHHHHHHHHTTSTT-HHHHHHHHTT-

pLDDT: mean 75.94, std 17.5, range [41.59, 97.94]

Sequence (324 aa):
MFSILDIFLVLAFLCTIIATAVSQQPTGPEGPVGGWLLLVFPFLFLTILGLLLLSKGSLNFIPGGRPVQILVLAGVLVTFSVSVLGGFSRYDSLIQKLIISVPYLILAGFAGVIHQSDLPNSRVVHLVAAIVLGATALAGWGVAGRGIFLYLKKDMERAAQRTQEEQAQEEEHEQGEIAEYAKLDDSAPLGALLRFTWSRNAAIRQQALERVSRFPGLDDQLIELLDQSSEDAVSYIANVYENPPARLAPAWGKMLERELKKWDSLQYNEHAGTWEQNLKPYFKGAQKIQLAGGSLHNELQLWHQHLQKCKGLGSLANFVKGLL

Radius of gyration: 34.47 Å; chains: 1; bounding box: 66×44×92 Å